Protein AF-A0A921E8T5-F1 (afdb_monomer_lite)

Sequence (332 aa):
MTLAEEKYEKFLHSSYGAVIFSLVAVAGMFLASDFVRPMPLFGDSGIIFPSINLWLPSELYSWTDYIAIAGQVALAGLLVAVNHFYKISRSSSITFAALFLWLQGMLPSLSTQIHSGLFVGVVVLAAMALMLGSYNIPRNVRSIYLAFFVMSTASLWLKALVPLAVAMLVLGLPAMKVFRLKALIAALLGIATPWWLLFCVGSPVKPEFSWHFSTAIFSTIPRWQLIHLLVAAAFSIAVGMSLTGINMLRIISANSRTRSTNGFLVLMAAVATLLLFVDSDNFPAYLTLINILAAFQIGHFLHIYKGTRLCYGVISALVVIELGLYVWELWI

Foldseek 3Di:
DDPVLVVVLCLLQDLNNLVVLLVVLLVLLVVCVVQFDAWDAFAAQAQADGAQLPPDDPVCPVVQQVVLSVLLLVLLVLQLVLCVVLVLDPGRSSSLSSQLSLLVSLDSSLSSHRANQSVLSVLQSQLLSLLSVCQPPLVVLVSLLQSLLSLLLSNNRHVLSVLLLVLCLPPVCVLSVNDDPSNNVSNVCSNCVNVVVCVVVVRPRPGPPDQDQDPCLVVRGDPLSSVLLVVSLVVLLCLLVVLLVVLLVVQVPPDPSSVSSSSNLVSSLVSLNVCCVRPVSRNSNSSSSSSSSSSVSLSSSSRVQRPHPVNVVVVVVSSVVSVVSSVSSSVD

Radius of gyration: 19.86 Å; chains: 1; bounding box: 69×34×53 Å

Organism: NCBI:txid2109911

Secondary structure (DSSP, 8-state):
--HHHHHHHHHHHSHHHHHHHHHHHHHHHHHHHHHSPPP---S---SSS--GGG-S-GGGGGGHHHHHHHHHHHHHHHHHHHHHHHT-SSS-HHHHHHHHHHHHHT-HHHHTS--HHHHHHHHHHHHHHHHHHTTT-TT-HHHHHHHHHHHHHHHTT-TTHHHHHHHIIIIIHHHTT--SHHHHHHHHHHHHHHHHHHHHHT-------------HHHHHS-HHHHHHHHHHHHHHHHHHHHHHHHHHHHHTTS-HHHHHHHHHHHHHHHHHHHHHHH-STTHHHHHHHHHHHHHHHHHHHHHHTTT-HHHHHHHHHHHHHHHHHHHHHHT-

pLDDT: mean 85.91, std 8.33, range [55.19, 96.06]

Structure (mmCIF, N/CA/C/O backbone):
data_AF-A0A921E8T5-F1
#
_entry.id   AF-A0A921E8T5-F1
#
loop_
_atom_site.group_PDB
_atom_site.id
_atom_site.type_symbol
_atom_site.label_atom_id
_atom_site.label_alt_id
_atom_site.label_comp_id
_atom_site.label_asym_id
_atom_site.label_entity_id
_atom_site.label_seq_id
_atom_site.pdbx_PDB_ins_code
_atom_site.Cartn_x
_atom_site.Cartn_y
_atom_site.Cartn_z
_atom_site.occupancy
_atom_site.B_iso_or_equiv
_atom_site.auth_seq_id
_atom_site.auth_comp_id
_atom_site.auth_asym_id
_atom_site.auth_atom_id
_atom_site.pdbx_PDB_model_num
ATOM 1 N N . MET A 1 1 ? -36.653 -0.788 2.304 1.00 59.75 1 MET A N 1
ATOM 2 C CA . MET A 1 1 ? -35.584 -1.552 1.636 1.00 59.75 1 MET A CA 1
ATOM 3 C C . MET A 1 1 ? -36.267 -2.603 0.781 1.00 59.75 1 MET A C 1
ATOM 5 O O . MET A 1 1 ? -37.236 -3.177 1.264 1.00 59.75 1 MET A O 1
ATOM 9 N N . THR A 1 2 ? -35.895 -2.771 -0.485 1.00 76.38 2 THR A N 1
ATOM 10 C CA . THR A 1 2 ? -36.498 -3.818 -1.334 1.00 76.38 2 THR A CA 1
ATOM 11 C C . THR A 1 2 ? -35.915 -5.194 -0.971 1.00 76.38 2 THR A C 1
ATOM 13 O O . THR A 1 2 ? -34.802 -5.277 -0.456 1.00 76.38 2 THR A O 1
ATOM 16 N N . LEU A 1 3 ? -36.633 -6.294 -1.233 1.00 75.12 3 LEU A N 1
ATOM 17 C CA . LEU A 1 3 ? -36.139 -7.658 -0.948 1.00 75.12 3 LEU A CA 1
ATOM 18 C C . LEU A 1 3 ? -34.813 -7.982 -1.668 1.00 75.12 3 LEU A C 1
ATOM 20 O O . LEU A 1 3 ? -34.024 -8.793 -1.185 1.00 75.12 3 LEU A O 1
ATOM 24 N N . ALA A 1 4 ? -34.563 -7.349 -2.817 1.00 72.25 4 ALA A N 1
ATOM 25 C CA . ALA A 1 4 ? -33.310 -7.472 -3.556 1.00 72.25 4 ALA A CA 1
ATOM 26 C C . ALA A 1 4 ? -32.141 -6.773 -2.835 1.00 72.25 4 ALA A C 1
ATOM 28 O O . ALA A 1 4 ? -31.070 -7.364 -2.706 1.00 72.25 4 ALA A O 1
ATOM 29 N N . GLU A 1 5 ? -32.365 -5.565 -2.300 1.00 72.44 5 GLU A N 1
ATOM 30 C CA . GLU A 1 5 ? -31.371 -4.817 -1.510 1.00 72.44 5 GLU A CA 1
ATOM 31 C C . GLU A 1 5 ? -30.922 -5.617 -0.276 1.00 72.44 5 GLU A C 1
ATOM 33 O O . GLU A 1 5 ? -29.730 -5.694 0.013 1.00 72.44 5 GLU A O 1
ATOM 38 N N . GLU A 1 6 ? -31.859 -6.270 0.418 1.00 74.56 6 GLU A N 1
ATOM 39 C CA . GLU A 1 6 ? -31.557 -7.053 1.623 1.00 74.56 6 GLU A CA 1
ATOM 40 C C . GLU A 1 6 ? -30.732 -8.318 1.315 1.00 74.56 6 GLU A C 1
ATOM 42 O O . GLU A 1 6 ? -29.810 -8.672 2.055 1.00 74.56 6 GLU A O 1
ATOM 47 N N . LYS A 1 7 ? -31.028 -9.008 0.204 1.00 77.56 7 LYS A N 1
ATOM 48 C CA . LYS A 1 7 ? -30.246 -10.176 -0.241 1.00 77.56 7 LYS A CA 1
ATOM 49 C C . LYS A 1 7 ? -28.829 -9.782 -0.657 1.00 77.56 7 LYS A C 1
ATOM 51 O O . LYS A 1 7 ? -27.878 -10.470 -0.289 1.00 77.56 7 LYS A O 1
ATOM 56 N N . TYR A 1 8 ? -28.687 -8.679 -1.388 1.00 72.94 8 TYR A N 1
ATOM 57 C CA . TYR A 1 8 ? -27.386 -8.173 -1.817 1.00 72.94 8 TYR A CA 1
ATOM 58 C C . TYR A 1 8 ? -26.531 -7.706 -0.634 1.00 72.94 8 TYR A C 1
ATOM 60 O O . TYR A 1 8 ? -25.343 -8.008 -0.562 1.00 72.94 8 TYR A O 1
ATOM 68 N N . GLU A 1 9 ? -27.132 -7.045 0.354 1.00 71.44 9 GLU A N 1
ATOM 69 C CA . GLU A 1 9 ? -26.432 -6.680 1.585 1.00 71.44 9 GLU A CA 1
ATOM 70 C C . GLU A 1 9 ? -25.937 -7.918 2.348 1.00 71.44 9 GLU A C 1
ATOM 72 O O . GLU A 1 9 ? -24.776 -7.974 2.768 1.00 71.44 9 GLU A O 1
ATOM 77 N N . LYS A 1 10 ? -26.794 -8.938 2.508 1.00 75.06 10 LYS A N 1
ATOM 78 C CA . LYS A 1 10 ? -26.391 -10.208 3.130 1.00 75.06 10 LYS A CA 1
ATOM 79 C C . LYS A 1 10 ? -25.209 -10.830 2.392 1.00 75.06 10 LYS A C 1
ATOM 81 O O . LYS A 1 10 ? -24.302 -11.336 3.045 1.00 75.06 10 LYS A O 1
ATOM 86 N N . PHE A 1 11 ? -25.189 -10.745 1.063 1.00 77.12 11 PHE A N 1
ATOM 87 C CA . PHE A 1 11 ? -24.077 -11.216 0.244 1.00 77.12 11 PHE A CA 1
ATOM 88 C C . PHE A 1 11 ? -22.785 -10.426 0.498 1.00 77.12 11 PHE A C 1
ATOM 90 O O . PHE A 1 11 ? -21.770 -11.039 0.826 1.00 77.12 11 PHE A O 1
ATOM 97 N N . LEU A 1 12 ? -22.821 -9.092 0.440 1.00 70.75 12 LEU A N 1
ATOM 98 C CA . LEU A 1 12 ? -21.652 -8.225 0.655 1.00 70.75 12 LEU A CA 1
ATOM 99 C C . LEU A 1 12 ? -20.990 -8.412 2.025 1.00 70.75 12 LEU A C 1
ATOM 101 O O . LEU A 1 12 ? -19.769 -8.342 2.153 1.00 70.75 12 LEU A O 1
ATOM 105 N N . HIS A 1 13 ? -21.796 -8.645 3.059 1.00 71.81 13 HIS A N 1
ATOM 106 C CA . HIS A 1 13 ? -21.292 -8.888 4.409 1.00 71.81 13 HIS A CA 1
ATOM 107 C C . HIS A 1 13 ? -20.936 -10.352 4.677 1.00 71.81 13 HIS A C 1
ATOM 109 O O . HIS A 1 13 ? -20.322 -10.648 5.705 1.00 71.81 13 HIS A O 1
ATOM 115 N N . SER A 1 14 ? -21.321 -11.270 3.791 1.00 79.06 14 SER A N 1
ATOM 116 C CA . SER A 1 14 ? -20.970 -12.678 3.923 1.00 79.06 14 SER A CA 1
ATOM 117 C C . SER A 1 14 ? -19.519 -12.920 3.515 1.00 79.06 14 SER A C 1
ATOM 119 O O . SER A 1 14 ? -19.014 -12.344 2.550 1.00 79.06 14 SER A O 1
ATOM 121 N N . SER A 1 15 ? -18.854 -13.844 4.211 1.00 75.69 15 SER A N 1
ATOM 122 C CA . SER A 1 15 ? -17.526 -14.313 3.805 1.00 75.69 15 SER A CA 1
ATOM 123 C C . SER A 1 15 ? -17.547 -14.934 2.404 1.00 75.69 15 SER A C 1
ATOM 125 O O . SER A 1 15 ? -16.582 -14.785 1.666 1.00 75.69 15 SER A O 1
ATOM 127 N N . TYR A 1 16 ? -18.661 -15.561 2.008 1.00 80.12 16 TYR A N 1
ATOM 128 C CA . TYR A 1 16 ? -18.842 -16.137 0.673 1.00 80.12 16 TYR A CA 1
ATOM 129 C C . TYR A 1 16 ? -18.810 -15.077 -0.430 1.00 80.12 16 TYR A C 1
ATOM 131 O O . TYR A 1 16 ? -18.125 -15.264 -1.431 1.00 80.12 16 TYR A O 1
ATOM 139 N N . GLY A 1 17 ? -19.494 -13.948 -0.232 1.00 80.44 17 GLY A N 1
ATOM 140 C CA . GLY A 1 17 ? -19.479 -12.851 -1.195 1.00 80.44 17 GLY A CA 1
ATOM 141 C C . GLY A 1 17 ? -18.088 -12.252 -1.360 1.00 80.44 17 GLY A C 1
ATOM 142 O O . GLY A 1 17 ? -17.639 -12.064 -2.485 1.00 80.44 17 GLY A O 1
ATOM 143 N N . ALA A 1 18 ? -17.359 -12.052 -0.259 1.00 83.00 18 ALA A N 1
ATOM 144 C CA . ALA A 1 18 ? -15.978 -11.575 -0.315 1.00 83.00 18 ALA A CA 1
ATOM 145 C C . ALA A 1 18 ? -15.049 -12.546 -1.072 1.00 83.00 18 ALA A C 1
ATOM 147 O O . ALA A 1 18 ? -14.241 -12.106 -1.887 1.00 83.00 18 ALA A O 1
ATOM 148 N N . VAL A 1 19 ? -15.199 -13.860 -0.864 1.00 86.94 19 VAL A N 1
ATOM 149 C CA . VAL A 1 19 ? -14.442 -14.874 -1.618 1.00 86.94 19 VAL A CA 1
ATOM 150 C C . VAL A 1 19 ? -14.772 -14.802 -3.108 1.00 86.94 19 VAL A C 1
ATOM 152 O O . VAL A 1 19 ? -13.857 -14.756 -3.924 1.00 86.94 19 VAL A O 1
ATOM 155 N N . ILE A 1 20 ? -16.051 -14.713 -3.479 1.00 87.56 20 ILE A N 1
ATOM 156 C CA . ILE A 1 20 ? -16.455 -14.594 -4.887 1.00 87.56 20 ILE A CA 1
ATOM 157 C C . ILE A 1 20 ? -15.875 -13.323 -5.516 1.00 87.56 20 ILE A C 1
ATOM 159 O O . ILE A 1 20 ? -15.283 -13.407 -6.585 1.00 87.56 20 ILE A O 1
ATOM 163 N N . PHE A 1 21 ? -15.958 -12.172 -4.842 1.00 87.12 21 PHE A N 1
ATOM 164 C CA . PHE A 1 21 ? -15.344 -10.928 -5.324 1.00 87.12 21 PHE A CA 1
ATOM 165 C C . PHE A 1 21 ? -13.834 -11.074 -5.536 1.00 87.12 21 PHE A C 1
ATOM 167 O O . PHE A 1 21 ? -13.320 -10.657 -6.570 1.00 87.12 21 PHE A O 1
ATOM 174 N N . SER A 1 22 ? -13.129 -11.712 -4.596 1.00 88.56 22 SER A N 1
ATOM 175 C CA . SER A 1 22 ? -11.691 -11.956 -4.741 1.00 88.56 22 SER A CA 1
ATOM 176 C C . SER A 1 22 ? -11.368 -12.897 -5.904 1.00 88.56 22 SER A C 1
ATOM 178 O O . SER A 1 22 ? -10.433 -12.631 -6.650 1.00 88.56 22 SER A O 1
ATOM 180 N N . LEU A 1 23 ? -12.167 -13.950 -6.110 1.00 91.06 23 LEU A N 1
ATOM 181 C CA . LEU A 1 23 ? -11.992 -14.884 -7.222 1.00 91.06 23 LEU A CA 1
ATOM 182 C C . LEU A 1 23 ? -12.242 -14.204 -8.565 1.00 91.06 23 LEU A C 1
ATOM 184 O O . LEU A 1 23 ? -11.492 -14.443 -9.502 1.00 91.06 23 LEU A O 1
ATOM 188 N N . VAL A 1 24 ? -13.255 -13.338 -8.653 1.00 91.75 24 VAL A N 1
ATOM 189 C CA . VAL A 1 24 ? -13.541 -12.565 -9.868 1.00 91.75 24 VAL A CA 1
ATOM 190 C C . VAL A 1 24 ? -12.412 -11.576 -10.162 1.00 91.75 24 VAL A C 1
ATOM 192 O O . VAL A 1 24 ? -11.971 -11.514 -11.304 1.00 91.75 24 VAL A O 1
ATOM 195 N N . ALA A 1 25 ? -11.899 -10.857 -9.158 1.00 90.25 25 ALA A N 1
ATOM 196 C CA . ALA A 1 25 ? -10.759 -9.953 -9.344 1.00 90.25 25 ALA A CA 1
ATOM 197 C C . ALA A 1 25 ? -9.513 -10.704 -9.834 1.00 90.25 25 ALA A C 1
ATOM 199 O O . ALA A 1 25 ? -8.887 -10.300 -10.809 1.00 90.25 25 ALA A O 1
ATOM 200 N N . VAL A 1 26 ? -9.187 -11.831 -9.195 1.00 92.38 26 VAL A N 1
ATOM 201 C CA . VAL A 1 26 ? -8.039 -12.664 -9.571 1.00 92.38 26 VAL A CA 1
ATOM 202 C C . VAL A 1 26 ? -8.227 -13.249 -10.970 1.00 92.38 26 VAL A C 1
ATOM 204 O O . VAL A 1 26 ? -7.321 -13.146 -11.789 1.00 92.38 26 VAL A O 1
ATOM 207 N N . ALA A 1 27 ? -9.404 -13.794 -11.288 1.00 91.56 27 ALA A N 1
ATOM 208 C CA . ALA A 1 27 ? -9.717 -14.277 -12.632 1.00 91.56 27 ALA A CA 1
ATOM 209 C C . ALA A 1 27 ? -9.606 -13.159 -13.680 1.00 91.56 27 ALA A C 1
ATOM 211 O O . ALA A 1 27 ? -9.073 -13.394 -14.757 1.00 91.56 27 ALA A O 1
ATOM 212 N N . GLY A 1 28 ? -10.035 -11.937 -13.356 1.00 89.19 28 GLY A N 1
ATOM 213 C CA . GLY A 1 28 ? -9.849 -10.763 -14.210 1.00 89.19 28 GLY A CA 1
ATOM 214 C C . GLY A 1 28 ? -8.374 -10.433 -14.456 1.00 89.19 28 GLY A C 1
ATOM 215 O O . GLY A 1 28 ? -7.998 -10.144 -15.590 1.00 89.19 28 GLY A O 1
ATOM 216 N N . MET A 1 29 ? -7.518 -10.534 -13.434 1.00 90.88 29 MET A N 1
ATOM 217 C CA . MET A 1 29 ? -6.067 -10.357 -13.592 1.00 90.88 29 MET A CA 1
ATOM 218 C C . MET A 1 29 ? -5.450 -11.447 -14.479 1.00 90.88 29 MET A C 1
ATOM 220 O O . MET A 1 29 ? -4.641 -11.129 -15.343 1.00 90.88 29 MET A O 1
ATOM 224 N N . PHE A 1 30 ? -5.865 -12.707 -14.310 1.00 90.44 30 PHE A N 1
ATOM 225 C CA . PHE A 1 30 ? -5.434 -13.820 -15.165 1.00 90.44 30 PHE A CA 1
ATOM 226 C C . PHE A 1 30 ? -5.888 -13.660 -16.615 1.00 90.44 30 PHE A C 1
ATOM 228 O O . PHE A 1 30 ? -5.129 -13.939 -17.527 1.00 90.44 30 PHE A O 1
ATOM 235 N N . LEU A 1 31 ? -7.119 -13.208 -16.852 1.00 90.00 31 LEU A N 1
ATOM 236 C CA . LEU A 1 31 ? -7.567 -12.935 -18.216 1.00 90.00 31 LEU A CA 1
ATOM 237 C C . LEU A 1 31 ? -6.744 -11.802 -18.824 1.00 90.00 31 LEU A C 1
ATOM 239 O O . LEU A 1 31 ? -6.334 -11.880 -19.973 1.00 90.00 31 LEU A O 1
ATOM 243 N N . ALA A 1 32 ? -6.469 -10.761 -18.044 1.00 87.88 32 ALA A N 1
ATOM 244 C CA . ALA A 1 32 ? -5.744 -9.605 -18.532 1.00 87.88 32 ALA A CA 1
ATOM 245 C C . ALA A 1 32 ? -4.255 -9.869 -18.803 1.00 87.88 32 ALA A C 1
ATOM 247 O O . ALA A 1 32 ? -3.691 -9.139 -19.612 1.00 87.88 32 ALA A O 1
ATOM 248 N N . SER A 1 33 ? -3.622 -10.889 -18.206 1.00 85.81 33 SER A N 1
ATOM 249 C CA . SER A 1 33 ? -2.209 -11.198 -18.488 1.00 85.81 33 SER A CA 1
ATOM 250 C C . SER A 1 33 ? -1.961 -11.542 -19.956 1.00 85.81 33 SER A C 1
ATOM 252 O O . SER A 1 33 ? -0.910 -11.211 -20.490 1.00 85.81 33 SER A O 1
ATOM 254 N N . ASP A 1 34 ? -2.947 -12.137 -20.632 1.00 83.81 34 ASP A N 1
ATOM 255 C CA . ASP A 1 34 ? -2.812 -12.523 -22.040 1.00 83.81 34 ASP A CA 1
ATOM 256 C C . ASP A 1 34 ? -3.089 -11.360 -23.012 1.00 83.81 34 ASP A C 1
ATOM 258 O O . ASP A 1 34 ? -2.616 -11.370 -24.150 1.00 83.81 34 ASP A O 1
ATOM 262 N N . PHE A 1 35 ? -3.867 -10.359 -22.584 1.00 82.12 35 PHE A N 1
ATOM 263 C CA . PHE A 1 35 ? -4.344 -9.275 -23.454 1.00 82.12 35 PHE A CA 1
ATOM 264 C C . PHE A 1 35 ? -3.635 -7.938 -23.224 1.00 82.12 35 PHE A C 1
ATOM 266 O O . PHE A 1 35 ? -3.476 -7.161 -24.167 1.00 82.12 35 PHE A O 1
ATOM 273 N N . VAL A 1 36 ? -3.224 -7.644 -21.990 1.00 83.75 36 VAL A N 1
ATOM 274 C CA . VAL A 1 36 ? -2.706 -6.329 -21.600 1.00 83.75 36 VAL A CA 1
ATOM 275 C C . VAL A 1 36 ? -1.198 -6.283 -21.767 1.00 83.75 36 VAL A C 1
ATOM 277 O O . VAL A 1 36 ? -0.465 -7.158 -21.315 1.00 83.75 36 VAL A O 1
ATOM 280 N N . ARG A 1 37 ? -0.708 -5.208 -22.387 1.00 79.06 37 ARG A N 1
ATOM 281 C CA . ARG A 1 37 ? 0.733 -4.980 -22.495 1.00 79.06 37 ARG A CA 1
ATOM 282 C C . ARG A 1 37 ? 1.294 -4.548 -21.141 1.00 79.06 37 ARG A C 1
ATOM 284 O O . ARG A 1 37 ? 0.756 -3.604 -20.555 1.00 79.06 37 ARG A O 1
ATOM 291 N N . PRO A 1 38 ? 2.400 -5.152 -20.676 1.00 79.25 38 PRO A N 1
ATOM 292 C CA . PRO A 1 38 ? 3.036 -4.721 -19.444 1.00 79.25 38 PRO A CA 1
ATOM 293 C C . PRO A 1 38 ? 3.460 -3.254 -19.563 1.00 79.25 38 PRO A C 1
ATOM 295 O O . PRO A 1 38 ? 4.100 -2.841 -20.534 1.00 79.25 38 PRO A O 1
ATOM 298 N N . MET A 1 39 ? 3.083 -2.455 -18.568 1.00 79.81 39 MET A N 1
ATOM 299 C CA . MET A 1 39 ? 3.557 -1.086 -18.415 1.00 79.81 39 MET A CA 1
ATOM 300 C C . MET A 1 39 ? 5.080 -1.086 -18.203 1.00 79.81 39 MET A C 1
ATOM 302 O O . MET A 1 39 ? 5.558 -1.865 -17.375 1.00 79.81 39 MET A O 1
ATOM 306 N N . PRO A 1 40 ? 5.849 -0.227 -18.900 1.00 74.88 40 PRO A N 1
ATOM 307 C CA . PRO A 1 40 ? 7.292 -0.160 -18.712 1.00 74.88 40 PRO A CA 1
ATOM 308 C C . PRO A 1 40 ? 7.614 0.286 -17.283 1.00 74.88 40 PRO A C 1
ATOM 310 O O . PRO A 1 40 ? 7.311 1.412 -16.887 1.00 74.88 40 PRO A O 1
ATOM 313 N N . LEU A 1 41 ? 8.214 -0.616 -16.504 1.00 71.19 41 LEU A N 1
ATOM 314 C CA . LEU A 1 41 ? 8.661 -0.328 -15.146 1.00 71.19 41 LEU A CA 1
ATOM 315 C C . LEU A 1 41 ? 9.906 0.564 -15.183 1.00 71.19 41 LEU A C 1
ATOM 317 O O . LEU A 1 41 ? 10.810 0.372 -15.999 1.00 71.19 41 LEU A O 1
ATOM 321 N N . PHE A 1 42 ? 9.946 1.541 -14.280 1.00 66.62 42 PHE A N 1
ATOM 322 C CA . PHE A 1 42 ? 11.104 2.412 -14.099 1.00 66.62 42 PHE A CA 1
ATOM 323 C C . PHE A 1 42 ? 12.294 1.589 -13.594 1.00 66.62 42 PHE A C 1
ATOM 325 O O . PHE A 1 42 ? 12.095 0.562 -12.945 1.00 66.62 42 PHE A O 1
ATOM 332 N N . GLY A 1 43 ? 13.509 2.008 -13.962 1.00 67.50 43 GLY A N 1
ATOM 333 C CA . GLY A 1 43 ? 14.759 1.284 -13.704 1.00 67.50 43 GLY A CA 1
ATOM 334 C C . GLY A 1 43 ? 15.058 1.028 -12.222 1.00 67.50 43 GLY A C 1
ATOM 335 O O . GLY A 1 43 ? 14.182 1.073 -11.365 1.00 67.50 43 GLY A O 1
ATOM 336 N N . ASP A 1 44 ? 16.315 0.736 -11.892 1.00 78.75 44 ASP A N 1
ATOM 337 C CA . ASP A 1 44 ? 16.636 0.320 -10.529 1.00 78.75 44 ASP A CA 1
ATOM 338 C C . ASP A 1 44 ? 16.385 1.429 -9.487 1.00 78.75 44 ASP A C 1
ATOM 340 O O . ASP A 1 44 ? 17.102 2.428 -9.412 1.00 78.75 44 ASP A O 1
ATOM 344 N N . SER A 1 45 ? 15.353 1.238 -8.663 1.00 78.44 45 SER A N 1
ATOM 345 C CA . SER A 1 45 ? 14.969 2.146 -7.577 1.00 78.44 45 SER A CA 1
ATOM 346 C C . SER A 1 45 ? 15.623 1.796 -6.229 1.00 78.44 45 SER A C 1
ATOM 348 O O . SER A 1 45 ? 15.228 2.332 -5.186 1.00 78.44 45 SER A O 1
ATOM 350 N N . GLY A 1 46 ? 16.586 0.872 -6.223 1.00 82.88 46 GLY A N 1
ATOM 351 C CA . GLY A 1 46 ? 17.346 0.454 -5.048 1.00 82.88 46 GLY A CA 1
ATOM 352 C C . GLY A 1 46 ? 18.374 1.478 -4.566 1.00 82.88 46 GLY A C 1
ATOM 353 O O . GLY A 1 46 ? 18.869 2.291 -5.343 1.00 82.88 46 GLY A O 1
ATOM 354 N N . ILE A 1 47 ? 18.694 1.477 -3.263 1.00 84.00 47 ILE A N 1
ATOM 355 C CA . ILE A 1 47 ? 19.779 2.329 -2.729 1.00 84.00 47 ILE A CA 1
ATOM 356 C C . ILE A 1 47 ? 21.126 1.612 -2.815 1.00 84.00 47 ILE A C 1
ATOM 358 O O . ILE A 1 47 ? 22.134 2.231 -3.147 1.00 84.00 47 ILE A O 1
ATOM 362 N N . ILE A 1 48 ? 21.142 0.327 -2.459 1.00 84.88 48 ILE A N 1
ATOM 363 C CA . ILE A 1 48 ? 22.350 -0.509 -2.431 1.00 84.88 48 ILE A CA 1
ATOM 364 C C . ILE A 1 48 ? 22.129 -1.792 -3.225 1.00 84.88 48 ILE A C 1
ATOM 366 O O . ILE A 1 48 ? 23.013 -2.227 -3.956 1.00 84.88 48 ILE A O 1
ATOM 370 N N . PHE A 1 49 ? 20.958 -2.404 -3.057 1.00 86.56 49 PHE A N 1
ATOM 371 C CA . PHE A 1 49 ? 20.595 -3.654 -3.712 1.00 86.56 49 PHE A CA 1
ATOM 372 C C . PHE A 1 49 ? 19.566 -3.408 -4.809 1.00 86.56 49 PHE A C 1
ATOM 374 O O . PHE A 1 49 ? 18.770 -2.479 -4.664 1.00 86.56 49 PHE A O 1
ATOM 381 N N . PRO A 1 50 ? 19.527 -4.265 -5.844 1.00 86.56 50 PRO A N 1
ATOM 382 C CA . PRO A 1 50 ? 18.576 -4.117 -6.930 1.00 86.56 50 PRO A CA 1
ATOM 383 C C . PRO A 1 50 ? 17.138 -4.209 -6.425 1.00 86.56 50 PRO A C 1
ATOM 385 O O . PRO A 1 50 ? 16.813 -4.994 -5.532 1.00 86.56 50 PRO A O 1
ATOM 388 N N . SER A 1 51 ? 16.270 -3.411 -7.020 1.00 84.75 51 SER A N 1
ATOM 389 C CA . SER A 1 51 ? 14.830 -3.381 -6.767 1.00 84.75 51 SER A CA 1
ATOM 390 C C . SER A 1 51 ? 14.115 -4.682 -7.170 1.00 84.75 51 SER A C 1
ATOM 392 O O . SER A 1 51 ? 14.627 -5.498 -7.937 1.00 84.75 51 SER A O 1
ATOM 394 N N . ILE A 1 52 ? 12.922 -4.909 -6.603 1.00 84.62 52 ILE A N 1
ATOM 395 C CA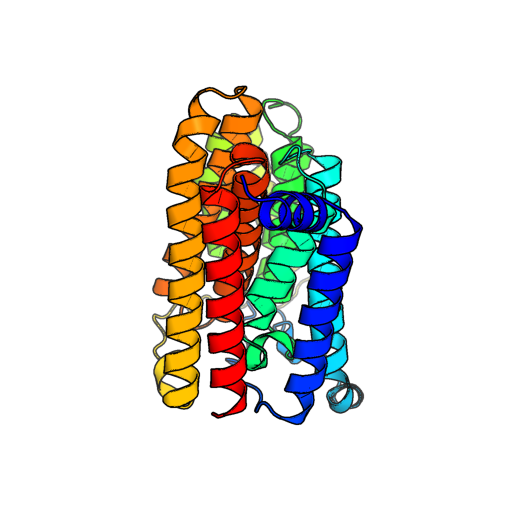 . ILE A 1 52 ? 12.207 -6.201 -6.671 1.00 84.62 52 ILE A CA 1
ATOM 396 C C . ILE A 1 52 ? 11.845 -6.653 -8.092 1.00 84.62 52 ILE A C 1
ATOM 398 O O . ILE A 1 52 ? 11.792 -7.849 -8.366 1.00 84.62 52 ILE A O 1
ATOM 402 N N . ASN A 1 53 ? 11.651 -5.709 -9.010 1.00 81.31 53 ASN A N 1
ATOM 403 C CA . ASN A 1 53 ? 11.424 -5.966 -10.433 1.00 81.31 53 ASN A CA 1
ATOM 404 C C . ASN A 1 53 ? 12.609 -6.673 -11.110 1.00 81.31 53 ASN A C 1
ATOM 406 O O . ASN A 1 53 ? 12.427 -7.287 -12.154 1.00 81.31 53 ASN A O 1
ATOM 410 N N . LEU A 1 54 ? 13.803 -6.622 -10.514 1.00 84.56 54 LEU A N 1
ATOM 411 C CA . LEU A 1 54 ? 15.027 -7.234 -11.035 1.00 84.56 54 LEU A CA 1
ATOM 412 C C . LEU A 1 54 ? 15.426 -8.517 -10.287 1.00 84.56 54 LEU A C 1
ATOM 414 O O . LEU A 1 54 ? 16.494 -9.068 -10.541 1.00 84.56 54 LEU A O 1
ATOM 418 N N . TRP A 1 55 ? 14.613 -8.989 -9.336 1.00 84.19 55 TRP A N 1
ATOM 419 C CA . TRP A 1 55 ? 14.965 -10.160 -8.521 1.00 84.19 55 TRP A CA 1
ATOM 420 C C . TRP A 1 55 ? 14.772 -11.485 -9.249 1.00 84.19 55 TRP A C 1
ATOM 422 O O . TRP A 1 55 ? 15.375 -12.484 -8.855 1.00 84.19 55 TRP A O 1
ATOM 432 N N . LEU A 1 56 ? 13.907 -11.521 -10.264 1.00 83.38 56 LEU A N 1
ATOM 433 C CA . LEU A 1 56 ? 13.592 -12.769 -10.940 1.00 83.38 56 LEU A CA 1
ATOM 434 C C . LEU A 1 56 ? 14.722 -13.178 -11.902 1.00 83.38 56 LEU A C 1
ATOM 436 O O . LEU A 1 56 ? 15.112 -12.381 -12.757 1.00 83.38 56 LEU A O 1
ATOM 440 N N . PRO A 1 57 ? 15.226 -14.424 -11.813 1.00 81.81 57 PRO A N 1
ATOM 441 C CA . PRO A 1 57 ? 16.117 -14.992 -12.817 1.00 81.81 57 PRO A CA 1
ATOM 442 C C . PRO A 1 57 ? 15.451 -15.055 -14.192 1.00 81.81 57 PRO A C 1
ATOM 444 O O . PRO A 1 57 ? 14.232 -15.207 -14.298 1.00 81.81 57 PRO A O 1
ATOM 447 N N . SER A 1 58 ? 16.266 -15.050 -15.248 1.00 77.50 58 SER A N 1
ATOM 448 C CA . SER A 1 58 ? 15.768 -15.031 -16.626 1.00 77.50 58 SER A CA 1
ATOM 449 C C . SER A 1 58 ? 14.910 -16.230 -17.018 1.00 77.50 58 SER A C 1
ATOM 451 O O . SER A 1 58 ? 14.030 -16.119 -17.867 1.00 77.50 58 SER A O 1
ATOM 453 N N . GLU A 1 59 ? 15.130 -17.364 -16.363 1.00 77.62 59 GLU A N 1
ATOM 454 C CA . GLU A 1 59 ? 14.394 -18.612 -16.571 1.00 77.62 59 GLU A CA 1
ATOM 455 C C . GLU A 1 59 ? 12.940 -18.540 -16.082 1.00 77.62 59 GLU A C 1
ATOM 457 O O . GLU A 1 59 ? 12.088 -19.284 -16.561 1.00 77.62 59 GLU A O 1
ATOM 462 N N . LEU A 1 60 ? 12.643 -17.630 -15.148 1.00 80.44 60 LEU A N 1
ATOM 463 C CA . LEU A 1 60 ? 11.314 -17.460 -14.561 1.00 80.44 60 LEU A CA 1
ATOM 464 C C . LEU A 1 60 ? 10.523 -16.309 -15.196 1.00 80.44 60 LEU A C 1
ATOM 466 O O . LEU A 1 60 ? 9.398 -16.055 -14.770 1.00 80.44 60 LEU A O 1
ATOM 470 N N . TYR A 1 61 ? 11.056 -15.641 -16.229 1.00 79.50 61 TYR A N 1
ATOM 471 C CA . TYR A 1 61 ? 10.353 -14.534 -16.887 1.00 79.50 61 TYR A CA 1
ATOM 472 C C . TYR A 1 61 ? 9.032 -14.947 -17.542 1.00 79.50 61 TYR A C 1
ATOM 474 O O . TYR A 1 61 ? 8.114 -14.145 -17.595 1.00 79.50 61 TYR A O 1
ATOM 482 N N . SER A 1 62 ? 8.887 -16.197 -17.984 1.00 81.06 62 SER A N 1
ATOM 483 C CA . SER A 1 62 ? 7.606 -16.700 -18.502 1.00 81.06 62 SER A CA 1
ATOM 484 C C . SER A 1 62 ? 6.536 -16.887 -17.419 1.00 81.06 62 SER A C 1
ATOM 486 O O . SER A 1 62 ? 5.362 -17.042 -17.740 1.00 81.06 62 SER A O 1
ATOM 488 N N . TRP A 1 63 ? 6.931 -16.879 -16.142 1.00 84.50 63 TRP A N 1
ATOM 489 C CA . TRP A 1 63 ? 6.050 -17.063 -14.988 1.00 84.50 63 TRP A CA 1
ATOM 490 C C . TRP A 1 63 ? 5.869 -15.784 -14.161 1.00 84.50 63 TRP A C 1
ATOM 492 O O . TRP A 1 63 ? 5.221 -15.836 -13.113 1.00 84.50 63 TRP A O 1
ATOM 502 N N . THR A 1 64 ? 6.421 -14.645 -14.597 1.00 84.94 64 THR A N 1
ATOM 503 C CA . THR A 1 64 ? 6.365 -13.374 -13.851 1.00 84.94 64 THR A CA 1
ATOM 504 C C . THR A 1 64 ? 4.952 -12.986 -13.483 1.00 84.94 64 THR A C 1
ATOM 506 O O . THR A 1 64 ? 4.715 -12.572 -12.350 1.00 84.94 64 THR A O 1
ATOM 509 N N . ASP A 1 65 ? 4.020 -13.180 -14.408 1.00 87.62 65 ASP A N 1
ATOM 510 C CA . ASP A 1 65 ? 2.671 -12.655 -14.267 1.00 87.62 65 ASP A CA 1
ATOM 511 C C . ASP A 1 65 ? 1.894 -13.433 -13.212 1.00 87.62 65 ASP A C 1
ATOM 513 O O . ASP A 1 65 ? 1.265 -12.871 -12.315 1.00 87.62 65 ASP A O 1
ATOM 517 N N . TYR A 1 66 ? 2.060 -14.753 -13.229 1.00 89.56 66 TYR A N 1
ATOM 518 C CA . TYR A 1 66 ? 1.511 -15.645 -12.219 1.00 89.56 66 TYR A CA 1
ATOM 519 C C . TYR A 1 66 ? 2.115 -15.395 -10.836 1.00 89.56 66 TYR A C 1
ATOM 521 O O . TYR A 1 66 ? 1.397 -15.414 -9.834 1.00 89.56 66 TYR A O 1
ATOM 529 N N . ILE A 1 67 ? 3.422 -15.124 -10.769 1.00 90.06 67 ILE A N 1
ATOM 530 C CA . ILE A 1 67 ? 4.111 -14.796 -9.516 1.00 90.06 67 ILE A CA 1
ATOM 531 C C . ILE A 1 67 ? 3.633 -13.440 -8.979 1.00 90.06 67 ILE A C 1
ATOM 533 O O . ILE A 1 67 ? 3.415 -13.307 -7.773 1.00 90.06 67 ILE A O 1
ATOM 537 N N . ALA A 1 68 ? 3.412 -12.452 -9.848 1.00 90.56 68 ALA A N 1
ATOM 538 C CA . ALA A 1 68 ? 2.882 -11.145 -9.475 1.00 90.56 68 ALA A CA 1
ATOM 539 C C . ALA A 1 68 ? 1.459 -11.248 -8.913 1.00 90.56 68 ALA A C 1
ATOM 541 O O . ALA A 1 68 ? 1.199 -10.757 -7.812 1.00 90.56 68 ALA A O 1
ATOM 542 N N . ILE A 1 69 ? 0.565 -11.966 -9.604 1.00 92.06 69 ILE A N 1
ATOM 543 C CA . ILE A 1 69 ? -0.813 -12.210 -9.147 1.00 92.06 69 ILE A CA 1
ATOM 544 C C . ILE A 1 69 ? -0.804 -12.954 -7.805 1.00 92.06 69 ILE A C 1
ATOM 546 O O . ILE A 1 69 ? -1.502 -12.559 -6.866 1.00 92.06 69 ILE A O 1
ATOM 550 N N . ALA A 1 70 ? 0.031 -13.988 -7.663 1.00 92.38 70 ALA A N 1
ATOM 551 C CA . ALA A 1 70 ? 0.213 -14.683 -6.390 1.00 92.38 70 ALA A CA 1
ATOM 552 C C . ALA A 1 70 ? 0.719 -13.736 -5.286 1.00 92.38 70 ALA A C 1
ATOM 554 O O . ALA A 1 70 ? 0.253 -13.815 -4.147 1.00 92.38 70 ALA A O 1
ATOM 555 N N . GLY A 1 71 ? 1.608 -12.799 -5.622 1.00 91.94 71 GLY A N 1
ATOM 556 C CA . GLY A 1 71 ? 2.068 -11.733 -4.734 1.00 91.94 71 GLY A CA 1
ATOM 557 C C . GLY A 1 71 ? 0.938 -10.814 -4.264 1.00 91.94 71 GLY A C 1
ATOM 558 O O . GLY A 1 71 ? 0.849 -10.528 -3.068 1.00 91.94 71 GLY A O 1
ATOM 559 N N . GLN A 1 72 ? 0.028 -10.410 -5.157 1.00 93.38 72 GLN A N 1
ATOM 560 C CA . GLN A 1 72 ? -1.151 -9.608 -4.796 1.00 93.38 72 GLN A CA 1
ATOM 561 C C . GLN A 1 72 ? -2.079 -10.371 -3.844 1.00 93.38 72 GLN A C 1
ATOM 563 O O . GLN A 1 72 ? -2.542 -9.823 -2.842 1.00 93.38 72 GLN A O 1
ATOM 568 N N . VAL A 1 73 ? -2.316 -11.660 -4.106 1.00 93.19 73 VAL A N 1
ATOM 569 C CA . VAL A 1 73 ? -3.126 -12.524 -3.233 1.00 93.19 73 VAL A CA 1
ATOM 570 C C . VAL A 1 73 ? -2.458 -12.715 -1.869 1.00 93.19 73 VAL A C 1
ATOM 572 O O . VAL A 1 73 ? -3.131 -12.641 -0.839 1.00 93.19 73 VAL A O 1
ATOM 575 N N . ALA A 1 74 ? -1.137 -12.900 -1.827 1.00 93.19 74 ALA A N 1
ATOM 576 C CA . ALA A 1 74 ? -0.384 -12.998 -0.579 1.00 93.19 74 ALA A CA 1
ATOM 577 C C . ALA A 1 74 ? -0.465 -11.696 0.236 1.00 93.19 74 ALA A C 1
ATOM 579 O O . ALA A 1 74 ? -0.690 -11.733 1.449 1.00 93.19 74 ALA A O 1
ATOM 580 N N . LEU A 1 75 ? -0.359 -10.543 -0.428 1.00 92.75 75 LEU A N 1
ATOM 581 C CA . LEU A 1 75 ? -0.529 -9.228 0.185 1.00 92.75 75 LEU A CA 1
ATOM 582 C C . LEU A 1 75 ? -1.956 -9.032 0.723 1.00 92.75 75 LEU A C 1
ATOM 584 O O . LEU A 1 75 ? -2.140 -8.557 1.846 1.00 92.75 75 LEU A O 1
ATOM 588 N N . ALA A 1 76 ? -2.968 -9.484 -0.019 1.00 92.06 76 ALA A N 1
ATOM 589 C CA . ALA A 1 76 ? -4.349 -9.517 0.445 1.00 92.06 76 ALA A CA 1
ATOM 590 C C . ALA A 1 76 ? -4.507 -10.412 1.690 1.00 92.06 76 ALA A C 1
ATOM 592 O O . ALA A 1 76 ? -5.147 -10.018 2.664 1.00 92.06 76 ALA A O 1
ATOM 593 N N . GLY A 1 77 ? -3.860 -11.581 1.719 1.00 89.75 77 GLY A N 1
ATOM 594 C CA . GLY A 1 77 ? -3.803 -12.456 2.893 1.00 89.75 77 GLY A CA 1
ATOM 595 C C . GLY A 1 77 ? -3.150 -11.788 4.109 1.00 89.75 77 GLY A C 1
ATOM 596 O O . GLY A 1 77 ? -3.661 -11.895 5.228 1.00 89.75 77 GLY A O 1
ATOM 597 N N . LEU A 1 78 ? -2.075 -11.022 3.897 1.00 89.62 78 LEU A N 1
ATOM 598 C CA . LEU A 1 78 ? -1.438 -10.228 4.948 1.00 89.62 78 LEU A CA 1
ATOM 599 C C . LEU A 1 78 ? -2.398 -9.168 5.509 1.00 89.62 78 LEU A C 1
ATOM 601 O O . LEU A 1 78 ? -2.470 -9.004 6.726 1.00 89.62 78 LEU A O 1
ATOM 605 N N . LEU A 1 79 ? -3.193 -8.503 4.662 1.00 89.38 79 LEU A N 1
ATOM 606 C CA . LEU A 1 79 ? -4.240 -7.576 5.114 1.00 89.38 79 LEU A CA 1
ATOM 607 C C . LEU A 1 79 ? -5.269 -8.262 6.019 1.00 89.38 79 LEU A C 1
ATOM 609 O O . LEU A 1 79 ? -5.622 -7.714 7.069 1.00 89.38 79 LEU A O 1
ATOM 613 N N . VAL A 1 80 ? -5.719 -9.470 5.653 1.00 88.19 80 VAL A N 1
ATOM 614 C CA . VAL A 1 80 ? -6.627 -10.275 6.491 1.00 88.19 80 VAL A CA 1
ATOM 615 C C . VAL A 1 80 ? -5.987 -10.546 7.849 1.00 88.19 80 VAL A C 1
ATOM 617 O O . VAL A 1 80 ? -6.632 -10.332 8.879 1.00 88.19 80 VAL A O 1
ATOM 620 N N . ALA A 1 81 ? -4.725 -10.984 7.863 1.00 85.75 81 ALA A N 1
ATOM 621 C CA . ALA A 1 81 ? -3.994 -11.295 9.085 1.00 85.75 81 ALA A CA 1
ATOM 622 C C . ALA A 1 81 ? -3.850 -10.059 9.986 1.00 85.75 81 ALA A C 1
ATOM 624 O O . ALA A 1 81 ? -4.202 -10.107 11.165 1.00 85.75 81 ALA A O 1
ATOM 625 N N . VAL A 1 82 ? -3.416 -8.923 9.432 1.00 84.62 82 VAL A N 1
ATOM 626 C CA . VAL A 1 82 ? -3.264 -7.663 10.175 1.00 84.62 82 VAL A CA 1
ATOM 627 C C . VAL A 1 82 ? -4.604 -7.202 10.753 1.00 84.62 82 VAL A C 1
ATOM 629 O O . VAL A 1 82 ? -4.682 -6.867 11.939 1.00 84.62 82 VAL A O 1
ATOM 632 N N . ASN A 1 83 ? -5.684 -7.240 9.968 1.00 84.06 83 ASN A N 1
ATOM 633 C CA . ASN A 1 83 ? -7.003 -6.883 10.484 1.00 84.06 83 ASN A CA 1
ATOM 634 C C . ASN A 1 83 ? -7.473 -7.853 11.582 1.00 84.06 83 ASN A C 1
ATOM 636 O O . ASN A 1 83 ? -8.054 -7.410 12.572 1.00 84.06 83 ASN A O 1
ATOM 640 N N . HIS A 1 84 ? -7.191 -9.152 11.448 1.00 79.94 84 HIS A N 1
ATOM 641 C CA . HIS A 1 84 ? -7.547 -10.160 12.444 1.00 79.94 84 HIS A CA 1
ATOM 642 C C . HIS A 1 84 ? -6.820 -9.942 13.781 1.00 79.94 84 HIS A C 1
ATOM 644 O O . HIS A 1 84 ? -7.468 -9.890 14.830 1.00 79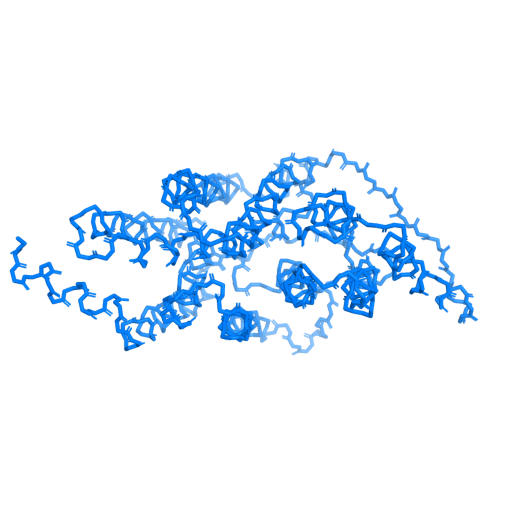.94 84 HIS A O 1
ATOM 650 N N . PHE A 1 85 ? -5.495 -9.755 13.759 1.00 72.31 85 PHE A N 1
ATOM 651 C CA . PHE A 1 85 ? -4.691 -9.593 14.975 1.00 72.31 85 P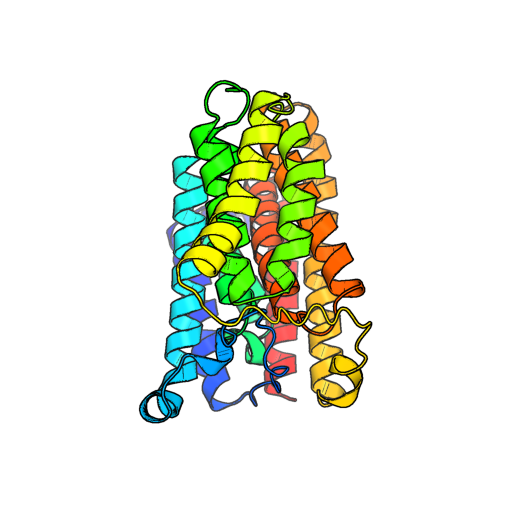HE A CA 1
ATOM 652 C C . PHE A 1 85 ? -4.979 -8.284 15.712 1.00 72.31 85 PHE A C 1
ATOM 654 O O . PHE A 1 85 ? -5.089 -8.271 16.940 1.00 72.31 85 PHE A O 1
ATOM 661 N N . TYR A 1 86 ? -5.127 -7.177 14.980 1.00 68.44 86 TYR A N 1
ATOM 662 C CA . TYR A 1 86 ? -5.274 -5.853 15.593 1.00 68.44 86 TYR A CA 1
ATOM 663 C C . TYR A 1 86 ? -6.721 -5.381 15.702 1.00 68.44 86 TYR A C 1
ATOM 665 O O . TYR A 1 86 ? -6.961 -4.332 16.305 1.00 68.44 86 TYR A O 1
ATOM 673 N N . LYS A 1 87 ? -7.679 -6.161 15.174 1.00 68.88 87 LYS A N 1
ATOM 674 C CA . LYS A 1 87 ? -9.118 -5.850 15.142 1.00 68.88 87 LYS A CA 1
ATOM 675 C C . LYS A 1 87 ? -9.364 -4.402 14.718 1.00 68.88 87 LYS A C 1
ATOM 677 O O . LYS A 1 87 ? -10.098 -3.670 15.383 1.00 68.88 87 LYS A O 1
ATOM 682 N N . ILE A 1 88 ? -8.685 -3.991 13.644 1.00 60.34 88 ILE A N 1
ATOM 683 C CA . ILE A 1 88 ? -8.699 -2.611 13.142 1.00 60.34 88 ILE A CA 1
ATOM 684 C C . ILE A 1 88 ? -10.138 -2.222 12.794 1.00 60.34 88 ILE A C 1
ATOM 686 O O . ILE A 1 88 ? -10.611 -1.168 13.209 1.00 60.34 88 ILE A O 1
ATOM 690 N N . SER A 1 89 ? -10.865 -3.129 12.138 1.00 55.19 89 SER A N 1
ATOM 691 C CA . SER A 1 89 ? -12.307 -3.031 11.943 1.00 55.19 89 SER A CA 1
ATOM 692 C C . SER A 1 89 ? -13.032 -4.240 12.530 1.00 55.19 89 SER A C 1
ATOM 694 O O . SER A 1 89 ? -12.525 -5.360 12.524 1.00 55.19 89 SER A O 1
ATOM 696 N N . ARG A 1 90 ? -14.262 -4.017 13.007 1.00 56.94 90 ARG A N 1
ATOM 697 C CA . ARG A 1 90 ? -15.186 -5.079 13.443 1.00 56.94 90 ARG A CA 1
ATOM 698 C C . ARG A 1 90 ? -15.810 -5.859 12.269 1.00 56.94 90 ARG A C 1
ATOM 700 O O . ARG A 1 90 ? -16.562 -6.796 12.516 1.00 56.94 90 ARG A O 1
ATOM 707 N N . SER A 1 91 ? -15.527 -5.478 11.018 1.00 57.56 91 SER A N 1
ATOM 708 C CA . SER A 1 91 ? -15.984 -6.194 9.816 1.00 57.56 91 SER A CA 1
ATOM 709 C C . SER A 1 91 ? -15.254 -7.527 9.600 1.00 57.56 91 SER A C 1
ATOM 711 O O . SER A 1 91 ? -14.144 -7.715 10.102 1.00 57.56 91 SER A O 1
ATOM 713 N N . SER A 1 92 ? -15.852 -8.425 8.805 1.00 58.78 92 SER A N 1
ATOM 714 C CA . SER A 1 92 ? -15.211 -9.676 8.371 1.00 58.78 92 SER A CA 1
ATOM 715 C C . SER A 1 92 ? -13.864 -9.375 7.711 1.00 58.78 92 SER A C 1
ATOM 717 O O . SER A 1 92 ? -13.767 -8.529 6.821 1.00 58.78 92 SER A O 1
ATOM 719 N N . SER A 1 93 ? -12.808 -10.055 8.160 1.00 65.25 93 SER A N 1
ATOM 720 C CA . SER A 1 93 ? -11.433 -9.792 7.725 1.00 65.25 93 SER A CA 1
ATOM 721 C C . SER A 1 93 ? -11.211 -10.045 6.232 1.00 65.25 93 SER A C 1
ATOM 723 O O . SER A 1 93 ? -10.352 -9.402 5.639 1.00 65.25 93 SER A O 1
ATOM 725 N N . ILE A 1 94 ? -12.016 -10.914 5.617 1.00 78.94 94 ILE A N 1
ATOM 726 C CA . ILE A 1 94 ? -11.902 -11.306 4.204 1.00 78.94 94 ILE A CA 1
ATOM 727 C C . ILE A 1 94 ? -12.406 -10.197 3.266 1.00 78.94 94 ILE A C 1
ATOM 729 O O . ILE A 1 94 ? -11.887 -10.033 2.166 1.00 78.94 94 ILE A O 1
ATOM 733 N N . THR A 1 95 ? -13.363 -9.376 3.706 1.00 81.44 95 THR A N 1
ATOM 734 C CA . THR A 1 95 ? -13.917 -8.289 2.884 1.00 81.44 95 THR A CA 1
ATOM 735 C C . THR A 1 95 ? -12.853 -7.250 2.517 1.00 81.44 95 THR A C 1
ATOM 737 O O . THR A 1 95 ? -12.845 -6.763 1.394 1.00 81.44 95 THR A O 1
ATOM 740 N N . PHE A 1 96 ? -11.909 -6.951 3.417 1.00 82.12 96 PHE A N 1
ATOM 741 C CA . PHE A 1 96 ? -10.801 -6.026 3.132 1.00 82.12 96 PHE A CA 1
ATOM 742 C C . PHE A 1 96 ? -9.877 -6.538 2.028 1.00 82.12 96 PHE A C 1
ATOM 744 O O . PHE A 1 96 ? -9.479 -5.771 1.158 1.00 82.12 96 PHE A O 1
ATOM 751 N N . ALA A 1 97 ? -9.565 -7.834 2.055 1.00 86.38 97 ALA A N 1
ATOM 752 C CA . ALA A 1 97 ? -8.744 -8.470 1.035 1.00 86.38 97 ALA A CA 1
ATOM 753 C C . ALA A 1 97 ? -9.430 -8.456 -0.332 1.00 86.38 97 ALA A C 1
ATOM 755 O O . ALA A 1 97 ? -8.796 -8.115 -1.324 1.00 86.38 97 ALA A O 1
ATOM 756 N N . ALA A 1 98 ? -10.732 -8.753 -0.373 1.00 89.19 98 ALA A N 1
ATOM 757 C CA . ALA A 1 98 ? -11.510 -8.696 -1.606 1.00 89.19 98 ALA A CA 1
ATOM 758 C C . ALA A 1 98 ? -11.521 -7.284 -2.213 1.00 89.19 98 ALA A C 1
ATOM 760 O O . ALA A 1 98 ? -11.292 -7.137 -3.406 1.00 89.19 98 ALA A O 1
ATOM 761 N N . LEU A 1 99 ? -11.719 -6.251 -1.389 1.00 89.31 99 LEU A N 1
ATOM 762 C CA . LEU A 1 99 ? -11.722 -4.853 -1.834 1.00 89.31 99 LEU A CA 1
ATOM 763 C C . LEU A 1 99 ? -10.348 -4.379 -2.316 1.00 89.31 99 LEU A C 1
ATOM 765 O O . LEU A 1 99 ? -10.269 -3.644 -3.292 1.00 89.31 99 LEU A O 1
ATOM 769 N N . PHE A 1 100 ? -9.268 -4.804 -1.657 1.00 92.19 100 PHE A N 1
ATOM 770 C CA . PHE A 1 100 ? -7.913 -4.509 -2.121 1.00 92.19 100 PHE A CA 1
ATOM 771 C C . PHE A 1 100 ? -7.633 -5.149 -3.486 1.00 92.19 100 PHE A C 1
ATOM 773 O O . PHE A 1 100 ? -7.143 -4.473 -4.385 1.00 92.19 100 PHE A O 1
ATOM 780 N N . LEU A 1 101 ? -7.978 -6.430 -3.655 1.00 92.44 101 LEU A N 1
ATOM 781 C CA . LEU A 1 101 ? -7.809 -7.123 -4.933 1.00 92.44 101 LEU A CA 1
ATOM 782 C C . LEU A 1 101 ? -8.667 -6.500 -6.035 1.00 92.44 101 LEU A C 1
ATOM 784 O O . LEU A 1 101 ? -8.221 -6.433 -7.172 1.00 92.44 101 LEU A O 1
ATOM 788 N N . TRP A 1 102 ? -9.860 -6.010 -5.696 1.00 91.31 102 TRP A N 1
ATOM 789 C CA . TRP A 1 102 ? -10.729 -5.290 -6.624 1.00 91.31 102 TRP A CA 1
ATOM 790 C C . TRP A 1 102 ? -10.081 -3.971 -7.092 1.00 91.31 102 TRP A C 1
ATOM 792 O O . TRP A 1 102 ? -9.888 -3.785 -8.291 1.00 91.31 102 TRP A O 1
ATOM 802 N N . LEU A 1 103 ? -9.572 -3.159 -6.154 1.00 91.75 103 LEU A N 1
ATOM 803 C CA . LEU A 1 103 ? -8.839 -1.918 -6.451 1.00 91.75 103 LEU A CA 1
ATOM 804 C C . LEU A 1 103 ? -7.523 -2.141 -7.214 1.00 91.75 103 LEU A C 1
ATOM 806 O O . LEU A 1 103 ? -7.086 -1.269 -7.958 1.00 91.75 103 LEU A O 1
ATOM 810 N N . GLN A 1 104 ? -6.859 -3.284 -7.038 1.00 91.00 104 GLN A N 1
ATOM 811 C CA . GLN A 1 104 ? -5.726 -3.662 -7.892 1.00 91.00 104 GLN A CA 1
ATOM 812 C C . GLN A 1 104 ? -6.191 -4.152 -9.265 1.00 91.00 104 GLN A C 1
ATOM 814 O O . GLN A 1 104 ? -5.526 -3.914 -10.272 1.00 91.00 104 GLN A O 1
ATOM 819 N N . GLY A 1 105 ? -7.350 -4.803 -9.316 1.00 87.56 105 GLY A N 1
ATOM 820 C CA . GLY A 1 105 ? -7.961 -5.325 -10.529 1.00 87.56 105 GLY A CA 1
ATOM 821 C C . GLY A 1 105 ? -8.352 -4.248 -11.534 1.00 87.56 105 GLY A C 1
ATOM 822 O O . GLY A 1 105 ? -8.461 -4.574 -12.705 1.00 87.56 105 GLY A O 1
ATOM 823 N N . MET A 1 106 ? -8.502 -2.981 -11.134 1.00 86.56 106 MET A N 1
ATOM 824 C CA . MET A 1 106 ? -8.707 -1.885 -12.092 1.00 86.56 106 MET A CA 1
ATOM 825 C C . MET A 1 106 ? -7.442 -1.476 -12.866 1.00 86.56 106 MET A C 1
ATOM 827 O O . MET A 1 106 ? -7.597 -0.760 -13.849 1.00 86.56 106 MET A O 1
ATOM 831 N N . LEU A 1 107 ? -6.235 -1.903 -12.442 1.00 88.50 107 LEU A N 1
ATOM 832 C CA . LEU A 1 107 ? -4.988 -1.766 -13.217 1.00 88.50 107 LEU A CA 1
ATOM 833 C C . LEU A 1 107 ? -4.294 -3.108 -13.468 1.00 88.50 107 LEU A C 1
ATOM 835 O O . LEU A 1 107 ? -3.272 -3.399 -12.829 1.00 88.50 107 LEU A O 1
ATOM 839 N N . PRO A 1 108 ? -4.809 -3.953 -14.374 1.00 87.25 108 PRO A N 1
ATOM 840 C CA . PRO A 1 108 ? -4.148 -5.188 -14.760 1.00 87.25 108 PRO A CA 1
ATOM 841 C C . PRO A 1 108 ? -2.696 -5.005 -15.217 1.00 87.25 108 PRO A C 1
ATOM 843 O O . PRO A 1 108 ? -1.870 -5.800 -14.790 1.00 87.25 108 PRO A O 1
ATOM 846 N N . SER A 1 109 ? -2.338 -3.959 -15.975 1.00 86.56 109 SER A N 1
ATOM 847 C CA . SER A 1 109 ? -0.957 -3.759 -16.463 1.00 86.56 109 SER A CA 1
ATOM 848 C C . SER A 1 109 ? 0.074 -3.627 -15.348 1.00 86.56 109 SER A C 1
ATOM 850 O O . SER A 1 109 ? 1.236 -3.973 -15.552 1.00 86.56 109 SER A O 1
ATOM 852 N N . LEU A 1 110 ? -0.323 -3.126 -14.175 1.00 87.25 110 LEU A N 1
ATOM 853 C CA . LEU A 1 110 ? 0.527 -3.103 -12.987 1.00 87.25 110 LEU A CA 1
ATOM 854 C C . LEU A 1 110 ? 0.362 -4.377 -12.164 1.00 87.25 110 LEU A C 1
ATOM 856 O O . LEU A 1 110 ? 1.352 -4.934 -11.704 1.00 87.25 110 LEU A O 1
ATOM 860 N N . SER A 1 111 ? -0.866 -4.855 -11.983 1.00 87.56 111 SER A N 1
ATOM 861 C CA . SER A 1 111 ? -1.161 -5.987 -11.102 1.00 87.56 111 SER A CA 1
ATOM 862 C C . SER A 1 111 ? -0.626 -7.329 -11.598 1.00 87.56 111 SER A C 1
ATOM 864 O O . SER A 1 111 ? -0.377 -8.208 -10.773 1.00 87.56 111 SER A O 1
ATOM 866 N N . THR A 1 112 ? -0.409 -7.481 -12.907 1.00 88.50 112 THR A N 1
ATOM 867 C CA . THR A 1 112 ? 0.240 -8.655 -13.505 1.00 88.50 112 THR A CA 1
ATOM 868 C C . THR A 1 112 ? 1.763 -8.559 -13.509 1.00 88.50 112 THR A C 1
ATOM 870 O O . THR A 1 112 ? 2.412 -9.481 -13.965 1.00 88.50 112 THR A O 1
ATOM 873 N N . GLN A 1 113 ? 2.379 -7.497 -12.985 1.00 87.19 113 GLN A N 1
ATOM 874 C CA . GLN A 1 113 ? 3.838 -7.366 -12.966 1.00 87.19 113 GLN A CA 1
ATOM 875 C C . GLN A 1 113 ? 4.413 -7.366 -11.554 1.00 87.19 113 GLN A C 1
ATOM 877 O O . GLN A 1 113 ? 3.774 -6.971 -10.579 1.00 87.19 113 GLN A O 1
ATOM 882 N N . ILE A 1 114 ? 5.677 -7.770 -11.427 1.00 87.06 114 ILE A N 1
ATOM 883 C CA . ILE A 1 114 ? 6.405 -7.643 -10.165 1.00 87.06 114 ILE A CA 1
ATOM 884 C C . ILE A 1 114 ? 6.900 -6.201 -10.048 1.00 87.06 114 ILE A C 1
ATOM 886 O O . ILE A 1 114 ? 7.910 -5.821 -10.634 1.00 87.06 114 ILE A O 1
ATOM 890 N N . HIS A 1 115 ? 6.173 -5.392 -9.280 1.00 87.50 115 HIS A N 1
ATOM 891 C CA . HIS A 1 115 ? 6.479 -3.978 -9.070 1.00 87.50 115 HIS A CA 1
ATOM 892 C C . HIS A 1 115 ? 6.841 -3.664 -7.610 1.00 87.50 115 HIS A C 1
ATOM 894 O O . HIS A 1 115 ? 6.507 -4.391 -6.671 1.00 87.50 115 HIS A O 1
ATOM 900 N N . SER A 1 116 ? 7.482 -2.510 -7.406 1.00 88.19 116 SER A N 1
ATOM 901 C CA . SER A 1 116 ? 7.915 -1.997 -6.095 1.00 88.19 116 SER A CA 1
ATOM 902 C C . SER A 1 116 ? 6.783 -1.890 -5.061 1.00 88.19 116 SER A C 1
ATOM 904 O O . SER A 1 116 ? 7.007 -2.064 -3.864 1.00 88.19 116 SER A O 1
ATOM 906 N N . GLY A 1 117 ? 5.547 -1.668 -5.510 1.00 88.50 117 GLY A N 1
ATOM 907 C CA . GLY A 1 117 ? 4.358 -1.602 -4.651 1.00 88.50 117 GLY A CA 1
ATOM 908 C C . GLY A 1 117 ? 3.988 -2.878 -3.909 1.00 88.50 117 GLY A C 1
ATOM 909 O O . GLY A 1 117 ? 3.543 -2.772 -2.767 1.00 88.50 117 GLY A O 1
ATOM 910 N N . LEU A 1 118 ? 4.250 -4.064 -4.467 1.00 90.44 118 LEU A N 1
ATOM 911 C CA . LEU A 1 118 ? 4.080 -5.322 -3.728 1.00 90.44 118 LEU A CA 1
ATOM 912 C C . LEU A 1 118 ? 4.994 -5.351 -2.498 1.00 90.44 118 LEU A C 1
ATOM 914 O O . LEU A 1 118 ? 4.557 -5.634 -1.381 1.00 90.44 118 LEU A O 1
ATOM 918 N N . PHE A 1 119 ? 6.258 -4.975 -2.698 1.00 91.94 119 PHE A N 1
ATOM 919 C CA . PHE A 1 11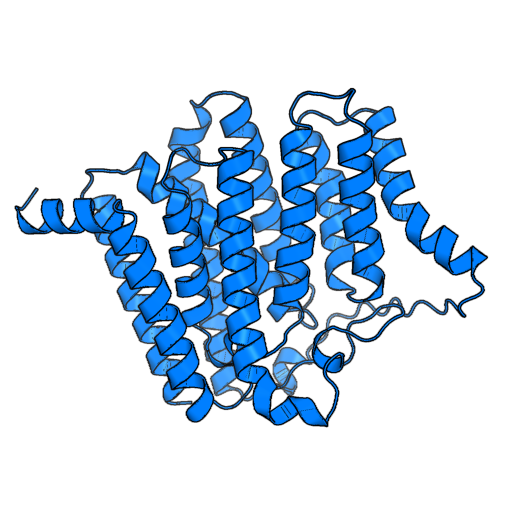9 ? 7.256 -4.927 -1.637 1.00 91.94 119 PHE A CA 1
ATOM 920 C C . PHE A 1 119 ? 6.919 -3.870 -0.578 1.00 91.94 119 PHE A C 1
ATOM 922 O O . PHE A 1 119 ? 6.924 -4.171 0.618 1.00 91.94 119 PHE A O 1
ATOM 929 N N . VAL A 1 120 ? 6.545 -2.655 -1.000 1.00 93.69 120 VAL A N 1
ATOM 930 C CA . VAL A 1 120 ? 6.106 -1.596 -0.075 1.00 93.69 120 VAL A CA 1
ATOM 931 C C . VAL A 1 120 ? 4.880 -2.021 0.711 1.00 93.69 120 VAL A C 1
ATOM 933 O O . VAL A 1 120 ? 4.858 -1.830 1.924 1.00 93.69 120 VAL A O 1
ATOM 936 N N . GLY A 1 121 ? 3.890 -2.631 0.061 1.00 92.81 121 GLY A N 1
ATOM 937 C CA . GLY A 1 121 ? 2.687 -3.121 0.721 1.00 92.81 121 GLY A CA 1
ATOM 938 C C . GLY A 1 121 ? 3.015 -4.073 1.868 1.00 92.81 121 GLY A C 1
ATOM 939 O O . GLY A 1 121 ? 2.570 -3.850 2.993 1.00 92.81 121 GLY A O 1
ATOM 940 N N . VAL A 1 122 ? 3.854 -5.084 1.617 1.00 93.56 122 VAL A N 1
ATOM 941 C CA . VAL A 1 122 ? 4.262 -6.064 2.639 1.00 93.56 122 VAL A CA 1
ATOM 942 C C . VAL A 1 122 ? 5.001 -5.391 3.796 1.00 93.56 122 VAL A C 1
ATOM 944 O O . VAL A 1 122 ? 4.638 -5.571 4.961 1.00 93.56 122 VAL A O 1
ATOM 947 N N . VAL A 1 123 ? 6.024 -4.594 3.484 1.00 94.94 123 VAL A N 1
ATOM 948 C CA . VAL A 1 123 ? 6.898 -3.962 4.483 1.00 94.94 123 VAL A CA 1
ATOM 949 C C . VAL A 1 123 ? 6.126 -2.956 5.333 1.00 94.94 123 VAL A C 1
ATOM 951 O O . VAL A 1 123 ? 6.229 -2.971 6.562 1.00 94.94 123 VAL A O 1
ATOM 954 N N . VAL A 1 124 ? 5.330 -2.094 4.699 1.00 94.25 124 VAL A N 1
ATOM 955 C CA . VAL A 1 124 ? 4.564 -1.057 5.393 1.00 94.25 124 VAL A CA 1
ATOM 956 C C . VAL A 1 124 ? 3.458 -1.686 6.229 1.00 94.25 124 VAL A C 1
ATOM 958 O O . VAL A 1 124 ? 3.307 -1.299 7.383 1.00 94.25 124 VAL A O 1
ATOM 961 N N . LEU A 1 125 ? 2.745 -2.706 5.740 1.00 92.88 125 LEU A N 1
ATOM 962 C CA . LEU A 1 125 ? 1.754 -3.415 6.559 1.00 92.88 125 LEU A CA 1
ATOM 963 C C . LEU A 1 125 ? 2.377 -4.111 7.768 1.00 92.88 125 LEU A C 1
ATOM 965 O O . LEU A 1 125 ? 1.814 -4.037 8.862 1.00 92.88 125 LEU A O 1
ATOM 969 N N . ALA A 1 126 ? 3.544 -4.739 7.608 1.00 93.25 126 ALA A N 1
ATOM 970 C CA . ALA A 1 126 ? 4.274 -5.340 8.721 1.00 93.25 126 ALA A CA 1
ATOM 971 C C . ALA A 1 126 ? 4.701 -4.282 9.755 1.00 93.25 126 ALA A C 1
ATOM 973 O O . ALA A 1 126 ? 4.493 -4.460 10.958 1.00 93.25 126 ALA A O 1
ATOM 974 N N . ALA A 1 127 ? 5.230 -3.141 9.305 1.00 93.25 127 ALA A N 1
ATOM 975 C CA . ALA A 1 127 ? 5.592 -2.034 10.187 1.00 93.25 127 ALA A CA 1
ATOM 976 C C . ALA A 1 127 ? 4.361 -1.442 10.895 1.00 93.25 127 ALA A C 1
ATOM 978 O O . ALA A 1 127 ? 4.377 -1.211 12.107 1.00 93.25 127 ALA A O 1
ATOM 979 N N . MET A 1 128 ? 3.260 -1.244 10.165 1.00 91.19 128 MET A N 1
ATOM 980 C CA . MET A 1 128 ? 1.991 -0.763 10.707 1.00 91.19 128 MET A CA 1
ATOM 981 C C . MET A 1 128 ? 1.435 -1.721 11.759 1.00 91.19 128 MET A C 1
ATOM 983 O O . MET A 1 128 ? 1.034 -1.264 12.824 1.00 91.19 128 MET A O 1
ATOM 987 N N . ALA A 1 129 ? 1.459 -3.032 11.514 1.00 90.69 129 ALA A N 1
ATOM 988 C CA . ALA A 1 129 ? 1.078 -4.053 12.486 1.00 90.69 129 ALA A CA 1
ATOM 989 C C . ALA A 1 129 ? 1.874 -3.918 13.796 1.00 90.69 129 ALA A C 1
ATOM 991 O O . ALA A 1 129 ? 1.295 -3.796 14.881 1.00 90.69 129 ALA A O 1
ATOM 992 N N . LEU A 1 130 ? 3.203 -3.828 13.704 1.00 91.31 130 LEU A N 1
ATOM 993 C CA . LEU A 1 130 ? 4.073 -3.626 14.865 1.00 91.31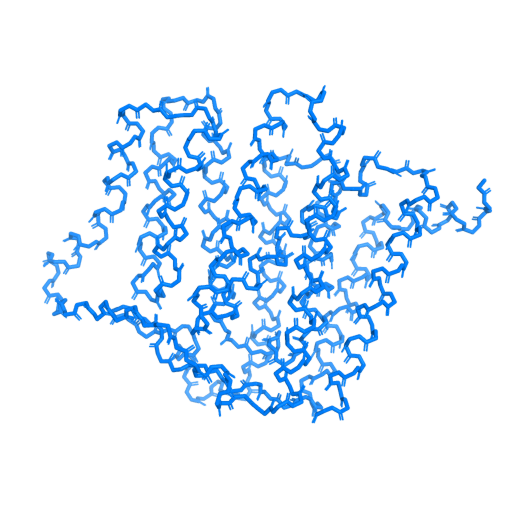 130 LEU A CA 1
ATOM 994 C C . LEU A 1 130 ? 3.744 -2.326 15.620 1.00 91.31 130 LEU A C 1
ATOM 996 O O . LEU A 1 130 ? 3.693 -2.315 16.855 1.00 91.31 130 LEU A O 1
ATOM 1000 N N . MET A 1 131 ? 3.457 -1.242 14.902 1.00 90.12 131 MET A N 1
ATOM 1001 C CA . MET A 1 131 ? 3.068 0.035 15.503 1.00 90.12 131 MET A CA 1
ATOM 1002 C C . MET A 1 131 ? 1.689 -0.022 16.168 1.00 90.12 131 MET A C 1
ATOM 1004 O O . MET A 1 131 ? 1.541 0.440 17.301 1.00 90.12 131 MET A O 1
ATOM 1008 N N . LEU A 1 132 ? 0.703 -0.669 15.547 1.00 87.81 132 LEU A N 1
ATOM 1009 C CA . LEU A 1 132 ? -0.629 -0.881 16.121 1.00 87.81 132 LEU A CA 1
ATOM 1010 C C . LEU A 1 132 ? -0.574 -1.704 17.417 1.00 87.81 132 LEU A C 1
ATOM 1012 O O . LEU A 1 132 ? -1.333 -1.442 18.354 1.00 87.81 132 LEU A O 1
ATOM 1016 N N . GLY A 1 133 ? 0.359 -2.656 17.511 1.00 84.69 133 GLY A N 1
ATOM 1017 C CA . GLY A 1 133 ? 0.629 -3.422 18.732 1.00 84.69 133 GLY A CA 1
ATOM 1018 C C . GLY A 1 133 ? 1.241 -2.610 19.872 1.00 84.69 133 GLY A C 1
ATOM 1019 O O . GLY A 1 133 ? 1.163 -3.018 21.030 1.00 84.69 133 GLY A O 1
ATOM 1020 N N . SER A 1 134 ? 1.819 -1.447 19.572 1.00 85.94 134 SER A N 1
ATOM 1021 C CA . SER A 1 134 ? 2.401 -0.545 20.570 1.00 85.94 134 SER A CA 1
ATOM 1022 C C . SER A 1 134 ? 1.421 0.510 21.103 1.00 85.94 134 SER A C 1
ATOM 1024 O O . SER A 1 134 ? 1.782 1.260 22.013 1.00 85.94 134 SER A O 1
ATOM 1026 N N . TYR A 1 135 ? 0.180 0.560 20.589 1.00 86.25 135 TYR A N 1
ATOM 1027 C CA . TYR A 1 135 ? -0.807 1.588 20.942 1.00 86.25 135 TYR A CA 1
ATOM 1028 C C . TYR A 1 135 ? -0.955 1.761 22.457 1.00 86.25 135 TYR A C 1
ATOM 1030 O O . TYR A 1 135 ? -1.332 0.828 23.166 1.00 86.25 135 TYR A O 1
ATOM 1038 N N . ASN A 1 136 ? -0.716 2.986 22.939 1.00 83.25 136 ASN A N 1
ATOM 1039 C CA . ASN A 1 136 ? -0.828 3.372 24.350 1.00 83.25 136 ASN A CA 1
ATOM 1040 C C . ASN A 1 136 ? -0.008 2.501 25.335 1.00 83.25 136 ASN A C 1
ATOM 1042 O O . ASN A 1 136 ? -0.253 2.538 26.540 1.00 83.25 136 ASN A O 1
ATOM 1046 N N . ILE A 1 137 ? 0.982 1.740 24.847 1.00 84.06 137 ILE A N 1
ATOM 1047 C CA . ILE A 1 137 ? 1.914 0.945 25.659 1.00 84.06 137 ILE A CA 1
ATOM 1048 C C . ILE A 1 137 ? 3.331 1.481 25.404 1.00 84.06 137 ILE A C 1
ATOM 1050 O O . ILE A 1 137 ? 4.120 0.875 24.677 1.00 84.06 137 ILE A O 1
ATOM 1054 N N . PRO A 1 138 ? 3.710 2.613 26.029 1.00 70.06 138 PRO A N 1
ATOM 1055 C CA . PRO A 1 138 ? 4.987 3.274 25.755 1.00 70.06 138 PRO A CA 1
ATOM 1056 C C . PRO A 1 138 ? 6.216 2.477 26.201 1.00 70.06 138 PRO A C 1
ATOM 1058 O O . PRO A 1 138 ? 7.346 2.834 25.876 1.00 70.06 138 PRO A O 1
ATOM 1061 N N . ARG A 1 139 ? 6.008 1.400 26.965 1.00 76.88 139 ARG A N 1
ATOM 1062 C CA . ARG A 1 139 ? 7.062 0.481 27.396 1.00 76.88 139 ARG A CA 1
ATOM 1063 C C . ARG A 1 139 ? 7.393 -0.571 26.332 1.00 76.88 139 ARG A C 1
ATOM 1065 O O . ARG A 1 139 ? 8.453 -1.181 26.424 1.00 76.88 139 ARG A O 1
ATOM 1072 N N . ASN A 1 140 ? 6.546 -0.761 25.314 1.00 83.25 140 ASN A N 1
ATOM 1073 C CA . ASN A 1 140 ? 6.796 -1.708 24.226 1.00 83.25 140 ASN A CA 1
ATOM 1074 C C . ASN A 1 140 ? 7.726 -1.113 23.153 1.00 83.25 140 ASN A C 1
ATOM 1076 O O . ASN A 1 140 ? 7.399 -1.007 21.973 1.00 83.25 140 ASN A O 1
ATOM 1080 N N . VAL A 1 141 ? 8.912 -0.714 23.604 1.00 88.44 141 VAL A N 1
ATOM 1081 C CA . VAL A 1 141 ? 9.960 -0.081 22.799 1.00 88.44 141 VAL A CA 1
ATOM 1082 C C . VAL A 1 141 ? 10.492 -1.038 21.720 1.00 88.44 141 VAL A C 1
ATOM 1084 O O . VAL A 1 141 ? 10.885 -0.603 20.642 1.00 88.44 141 VAL A O 1
ATOM 1087 N N . ARG A 1 142 ? 10.422 -2.353 21.976 1.00 90.62 142 ARG A N 1
ATOM 1088 C CA . ARG A 1 142 ? 10.828 -3.411 21.041 1.00 90.62 142 ARG A CA 1
ATOM 1089 C C . ARG A 1 142 ? 10.019 -3.385 19.746 1.00 90.62 142 ARG A C 1
ATOM 1091 O O . ARG A 1 142 ? 10.604 -3.488 18.677 1.00 90.62 142 ARG A O 1
ATOM 1098 N N . SER A 1 143 ? 8.696 -3.243 19.832 1.00 90.62 143 SER A N 1
ATOM 1099 C CA . SER A 1 143 ? 7.834 -3.224 18.639 1.00 90.62 143 SER A CA 1
ATOM 1100 C C . SER A 1 143 ? 8.132 -2.019 17.746 1.00 90.62 143 SER A C 1
ATOM 1102 O O . SER A 1 143 ? 8.171 -2.138 16.527 1.00 90.62 143 SER A O 1
ATOM 1104 N N . ILE A 1 144 ? 8.415 -0.872 18.368 1.00 92.38 144 ILE A N 1
ATOM 1105 C CA . ILE A 1 144 ? 8.774 0.370 17.676 1.00 92.38 144 ILE A CA 1
ATOM 1106 C C . ILE A 1 144 ? 10.127 0.212 16.989 1.00 92.38 144 ILE A C 1
ATOM 1108 O O . ILE A 1 144 ? 10.228 0.455 15.792 1.00 92.38 144 ILE A O 1
ATOM 1112 N N . TYR A 1 145 ? 11.142 -0.262 17.720 1.00 94.75 145 TYR A N 1
ATOM 1113 C CA . TYR A 1 145 ? 12.452 -0.574 17.149 1.00 94.75 145 TYR A CA 1
ATOM 1114 C C . TYR A 1 145 ? 12.326 -1.496 15.931 1.00 94.75 145 TYR A C 1
ATOM 1116 O O . TYR A 1 145 ? 12.863 -1.180 14.876 1.00 94.75 145 TYR A O 1
ATOM 1124 N N . LEU A 1 146 ? 11.568 -2.593 16.054 1.00 95.12 146 LEU A N 1
ATOM 1125 C CA . LEU A 1 146 ? 11.372 -3.556 14.969 1.00 95.12 146 LEU A CA 1
ATOM 1126 C C . LEU A 1 146 ? 10.657 -2.944 13.759 1.00 95.12 146 LEU A C 1
ATOM 1128 O O . LEU A 1 146 ? 11.049 -3.236 12.636 1.00 95.12 146 LEU A O 1
ATOM 1132 N N . ALA A 1 147 ? 9.654 -2.084 13.961 1.00 94.06 147 ALA A N 1
ATOM 1133 C CA . ALA A 1 147 ? 8.956 -1.425 12.856 1.00 94.06 147 ALA A CA 1
ATOM 1134 C C . ALA A 1 147 ? 9.922 -0.576 12.015 1.00 94.06 147 ALA A C 1
ATOM 1136 O O . ALA A 1 147 ? 9.992 -0.732 10.797 1.00 94.06 147 ALA A O 1
ATOM 1137 N N . PHE A 1 148 ? 10.725 0.264 12.675 1.00 95.50 148 PHE A N 1
ATOM 1138 C CA . PHE A 1 148 ? 11.716 1.104 12.001 1.00 95.50 148 PHE A CA 1
ATOM 1139 C C . PHE A 1 148 ? 12.900 0.308 11.448 1.00 95.50 148 PHE A C 1
ATOM 1141 O O . PHE A 1 148 ? 13.412 0.646 10.385 1.00 95.50 148 PHE A O 1
ATOM 1148 N N . PHE A 1 149 ? 13.299 -0.771 12.122 1.00 95.88 149 PHE A N 1
ATOM 1149 C CA . PHE A 1 149 ? 14.318 -1.696 11.635 1.00 95.88 149 PHE A CA 1
ATOM 1150 C C . PHE A 1 149 ? 13.894 -2.372 10.331 1.00 95.88 149 PHE A C 1
ATOM 1152 O O . PHE A 1 149 ? 14.659 -2.374 9.370 1.00 95.88 149 PHE A O 1
ATOM 1159 N N . VAL A 1 150 ? 12.666 -2.895 10.264 1.00 96.06 150 VAL A N 1
ATOM 1160 C CA . VAL A 1 150 ? 12.124 -3.536 9.057 1.00 96.06 150 VAL A CA 1
ATOM 1161 C C . VAL A 1 150 ? 12.021 -2.530 7.912 1.00 96.06 150 VAL A C 1
ATOM 1163 O O . VAL A 1 150 ? 12.491 -2.823 6.816 1.00 96.06 150 VAL A O 1
ATOM 1166 N N . MET A 1 151 ? 11.490 -1.326 8.160 1.00 94.94 151 MET A N 1
ATOM 1167 C CA . MET A 1 151 ? 11.414 -0.287 7.126 1.00 94.94 151 MET A CA 1
ATOM 1168 C C . MET A 1 151 ? 12.792 0.169 6.637 1.00 94.94 151 MET A C 1
ATOM 1170 O O . MET A 1 151 ? 12.997 0.294 5.433 1.00 94.94 151 MET A O 1
ATOM 1174 N N . SER A 1 152 ? 13.743 0.393 7.547 1.00 94.19 152 SER A N 1
ATOM 1175 C CA . SER A 1 152 ? 15.095 0.835 7.189 1.00 94.19 152 SER A CA 1
ATOM 1176 C C . SER A 1 152 ? 15.869 -0.257 6.451 1.00 94.19 152 SER A C 1
ATOM 1178 O O . SER A 1 152 ? 16.514 0.020 5.445 1.00 94.19 152 SER A O 1
ATOM 1180 N N . THR A 1 153 ? 15.724 -1.518 6.861 1.00 93.62 153 THR A N 1
ATOM 1181 C CA . THR A 1 153 ? 16.330 -2.652 6.150 1.00 93.62 153 THR A CA 1
ATOM 1182 C C . THR A 1 153 ? 15.753 -2.768 4.744 1.00 93.62 153 THR A C 1
ATOM 1184 O O . THR A 1 153 ? 16.497 -2.840 3.776 1.00 93.62 153 THR A O 1
ATOM 1187 N N . ALA A 1 154 ? 14.430 -2.709 4.604 1.00 93.19 154 ALA A N 1
ATOM 1188 C CA . ALA A 1 154 ? 13.788 -2.767 3.298 1.00 93.19 154 ALA A CA 1
ATOM 1189 C C . ALA A 1 154 ? 14.123 -1.556 2.406 1.00 93.19 154 ALA A C 1
ATOM 1191 O O . ALA A 1 154 ? 14.182 -1.700 1.187 1.00 93.19 154 ALA A O 1
ATOM 1192 N N . SER A 1 155 ? 14.417 -0.385 2.985 1.00 91.31 155 SER A N 1
ATOM 1193 C CA . SER A 1 155 ? 14.821 0.795 2.210 1.00 91.31 155 SER A CA 1
ATOM 1194 C C . SER A 1 155 ? 16.119 0.607 1.417 1.00 91.31 155 SER A C 1
ATOM 1196 O O . SER A 1 155 ? 16.316 1.276 0.409 1.00 91.31 155 SER A O 1
ATOM 1198 N N . LEU A 1 156 ? 16.962 -0.363 1.793 1.00 90.25 156 LEU A N 1
ATOM 1199 C CA . LEU A 1 156 ? 18.181 -0.700 1.051 1.00 90.25 156 LEU A CA 1
ATOM 1200 C C . LEU A 1 156 ? 17.886 -1.184 -0.381 1.00 90.25 156 LEU A C 1
ATOM 1202 O O . LEU A 1 156 ? 18.680 -0.930 -1.288 1.00 90.25 156 LEU A O 1
ATOM 1206 N N . TRP A 1 157 ? 16.735 -1.834 -0.578 1.00 89.75 157 TRP A N 1
ATOM 1207 C CA . TRP A 1 157 ? 16.240 -2.319 -1.873 1.00 89.75 157 TRP A CA 1
ATOM 1208 C C . TRP A 1 157 ? 15.292 -1.338 -2.564 1.00 89.75 157 TRP A C 1
ATOM 1210 O O . TRP A 1 157 ? 14.997 -1.504 -3.746 1.00 89.75 157 TRP A O 1
ATOM 1220 N N . LEU A 1 158 ? 14.770 -0.339 -1.845 1.00 89.44 158 LEU A N 1
ATOM 1221 C CA . LEU A 1 158 ? 13.781 0.575 -2.403 1.00 89.44 158 LEU A CA 1
ATOM 1222 C C . LEU A 1 158 ? 13.768 1.945 -1.714 1.00 89.44 158 LEU A C 1
ATOM 1224 O O . LEU A 1 158 ? 13.372 2.075 -0.552 1.00 89.44 158 LEU A O 1
ATOM 1228 N N . LYS A 1 159 ? 14.084 2.991 -2.484 1.00 88.12 159 LYS A N 1
ATOM 1229 C CA . LYS A 1 159 ? 14.138 4.391 -2.023 1.00 88.12 159 LYS A CA 1
ATOM 1230 C C . LYS A 1 159 ? 12.813 4.906 -1.448 1.00 88.12 159 LYS A C 1
ATOM 1232 O O . LYS A 1 159 ? 12.827 5.628 -0.451 1.00 88.12 159 LYS A O 1
ATOM 1237 N N . ALA A 1 160 ? 11.675 4.478 -2.002 1.00 87.94 160 ALA A N 1
ATOM 1238 C CA . ALA A 1 160 ? 10.331 4.921 -1.601 1.00 87.94 160 ALA A CA 1
ATOM 1239 C C . ALA A 1 160 ? 9.993 4.694 -0.114 1.00 87.94 160 ALA A C 1
ATOM 1241 O O . ALA A 1 160 ? 9.137 5.367 0.463 1.00 87.94 160 ALA A O 1
ATOM 1242 N N . LEU A 1 161 ? 10.666 3.743 0.540 1.00 91.31 161 LEU A N 1
ATOM 1243 C CA . LEU A 1 161 ? 10.428 3.425 1.948 1.00 91.31 161 LEU A CA 1
ATOM 1244 C C . LEU A 1 161 ? 11.049 4.441 2.912 1.00 91.31 161 LEU A C 1
ATOM 1246 O O . LEU A 1 161 ? 10.571 4.561 4.040 1.00 91.31 161 LEU A O 1
ATOM 1250 N N . VAL A 1 162 ? 12.066 5.196 2.486 1.00 91.19 162 VAL A N 1
ATOM 1251 C CA . VAL A 1 162 ? 12.714 6.227 3.312 1.00 91.19 162 VAL A CA 1
ATOM 1252 C C . VAL A 1 162 ? 11.731 7.334 3.720 1.00 91.19 162 VAL A C 1
ATOM 1254 O O . VAL A 1 162 ? 11.549 7.534 4.926 1.00 91.19 162 VAL A O 1
ATOM 1257 N N . PRO A 1 163 ? 11.044 8.035 2.793 1.00 90.94 163 PRO A N 1
ATOM 1258 C CA . PRO A 1 163 ? 10.094 9.079 3.175 1.00 90.94 163 PRO A CA 1
ATOM 1259 C C . PRO A 1 163 ? 8.907 8.523 3.973 1.00 90.94 163 PRO A C 1
ATOM 1261 O O . PRO A 1 163 ? 8.434 9.176 4.905 1.00 90.94 163 PRO A O 1
ATOM 1264 N N . LEU A 1 164 ? 8.463 7.294 3.686 1.00 92.38 164 LEU A N 1
ATOM 1265 C CA . LEU A 1 164 ? 7.418 6.624 4.465 1.00 92.38 164 LEU A CA 1
ATOM 1266 C C . LEU A 1 164 ? 7.870 6.322 5.902 1.00 92.38 164 LEU A C 1
ATOM 1268 O O . LEU A 1 164 ? 7.087 6.504 6.835 1.00 92.38 164 LEU A O 1
ATOM 1272 N N . ALA A 1 165 ? 9.126 5.915 6.108 1.00 91.81 165 ALA A N 1
ATOM 1273 C CA . ALA A 1 165 ? 9.686 5.703 7.441 1.00 91.81 165 ALA A CA 1
ATOM 1274 C C . ALA A 1 165 ? 9.765 7.023 8.219 1.00 91.81 165 ALA A C 1
ATOM 1276 O O . ALA A 1 165 ? 9.359 7.085 9.381 1.00 91.81 165 ALA A O 1
ATOM 1277 N N . VAL A 1 166 ? 10.212 8.104 7.573 1.00 92.56 166 VAL A N 1
ATOM 1278 C CA . VAL A 1 166 ? 10.236 9.446 8.179 1.00 92.56 166 VAL A CA 1
ATOM 1279 C C . VAL A 1 166 ? 8.826 9.890 8.567 1.00 92.56 166 VAL A C 1
ATOM 1281 O O . VAL A 1 166 ? 8.603 10.339 9.692 1.00 92.56 166 VAL A O 1
ATOM 1284 N N . ALA A 1 167 ? 7.845 9.703 7.686 1.00 92.94 167 ALA A N 1
ATOM 1285 C CA . ALA A 1 167 ? 6.458 10.030 7.981 1.00 92.94 167 ALA A CA 1
ATOM 1286 C C . ALA A 1 167 ? 5.897 9.207 9.151 1.00 92.94 167 ALA A C 1
ATOM 1288 O O . ALA A 1 167 ? 5.222 9.749 10.028 1.00 92.94 167 ALA A O 1
ATOM 1289 N N . MET A 1 168 ? 6.220 7.915 9.227 1.00 92.19 168 MET A N 1
ATOM 1290 C CA . MET A 1 168 ? 5.824 7.061 10.346 1.00 92.19 168 MET A CA 1
ATOM 1291 C C . MET A 1 168 ? 6.473 7.501 11.670 1.00 92.19 168 MET A C 1
ATOM 1293 O O . MET A 1 168 ? 5.841 7.416 12.726 1.00 92.19 168 MET A O 1
ATOM 1297 N N . LEU A 1 169 ? 7.702 8.024 11.630 1.00 92.44 169 LEU A N 1
ATOM 1298 C CA . LEU A 1 169 ? 8.395 8.587 12.791 1.00 92.44 169 LEU A CA 1
ATOM 1299 C C . LEU A 1 169 ? 7.729 9.879 13.274 1.00 92.44 169 LEU A C 1
ATOM 1301 O O . LEU A 1 169 ? 7.430 10.008 14.461 1.00 92.44 169 LEU A O 1
ATOM 1305 N N . VAL A 1 170 ? 7.472 10.816 12.361 1.00 92.56 170 VAL A N 1
ATOM 1306 C CA . VAL A 1 170 ? 6.963 12.153 12.699 1.00 92.56 170 VAL A CA 1
ATOM 1307 C C . VAL A 1 170 ? 5.470 12.130 13.015 1.00 92.56 170 VAL A C 1
ATOM 1309 O O . VAL A 1 170 ? 5.042 12.736 13.992 1.00 92.56 170 VAL A O 1
ATOM 1312 N N . LEU A 1 171 ? 4.670 11.424 12.217 1.00 92.31 171 LEU A N 1
ATOM 1313 C CA . LEU A 1 171 ? 3.208 11.425 12.317 1.00 92.31 171 LEU A CA 1
ATOM 1314 C C . LEU A 1 171 ? 2.676 10.164 13.003 1.00 92.31 171 LEU A C 1
ATOM 1316 O O . LEU A 1 171 ? 1.722 10.234 13.780 1.00 92.31 171 LEU A O 1
ATOM 1320 N N . GLY A 1 172 ? 3.308 9.010 12.777 1.00 88.44 172 GLY A N 1
ATOM 1321 C CA . GLY A 1 172 ? 2.849 7.728 13.317 1.00 88.44 172 GLY A CA 1
ATOM 1322 C C . GLY A 1 172 ? 3.050 7.571 14.826 1.00 88.44 172 GLY A C 1
ATOM 1323 O O . GLY A 1 172 ? 2.133 7.133 15.527 1.00 88.44 172 GLY A O 1
ATOM 1324 N N . LEU A 1 173 ? 4.213 7.965 15.359 1.00 90.19 173 LEU A N 1
ATOM 1325 C CA . LEU A 1 173 ? 4.493 7.878 16.801 1.00 90.19 173 LEU A CA 1
ATOM 1326 C C . LEU A 1 173 ? 3.538 8.747 17.648 1.00 90.19 173 LEU A C 1
ATOM 1328 O O . LEU A 1 173 ? 2.993 8.227 18.636 1.00 90.19 173 LEU A O 1
ATOM 1332 N N . PRO A 1 174 ? 3.273 10.027 17.297 1.00 90.06 174 PRO A N 1
ATOM 1333 C CA . PRO A 1 174 ? 2.244 10.814 17.973 1.00 90.06 174 PRO A CA 1
ATOM 1334 C C . PRO A 1 174 ? 0.842 10.240 17.781 1.00 90.06 174 PRO A C 1
ATOM 1336 O O . PRO A 1 174 ? 0.094 10.154 18.757 1.00 90.06 174 PRO A O 1
ATOM 1339 N N . ALA A 1 175 ? 0.496 9.780 16.570 1.00 87.88 175 ALA A N 1
ATOM 1340 C CA . ALA A 1 175 ? -0.822 9.209 16.293 1.00 87.88 175 ALA A CA 1
ATOM 1341 C C . ALA A 1 175 ? -1.139 8.015 17.204 1.00 87.88 175 ALA A C 1
ATOM 1343 O O . ALA A 1 175 ? -2.264 7.914 17.694 1.00 87.88 175 ALA A O 1
ATOM 1344 N N . MET A 1 176 ? -0.148 7.168 17.511 1.00 88.19 176 MET A N 1
ATOM 1345 C CA . MET A 1 176 ? -0.275 6.015 18.419 1.00 88.19 176 MET A CA 1
ATOM 1346 C C . MET A 1 176 ? -0.179 6.358 19.915 1.00 88.19 176 MET A C 1
ATOM 1348 O O . MET A 1 176 ? -0.310 5.466 20.759 1.00 88.19 176 MET A O 1
ATOM 1352 N N . LYS A 1 177 ? 0.023 7.638 20.267 1.00 85.44 177 LYS A N 1
ATOM 1353 C CA . LYS A 1 177 ? 0.236 8.132 21.643 1.00 85.44 177 LYS A CA 1
ATOM 1354 C C . LYS A 1 177 ? 1.459 7.522 22.334 1.00 85.44 177 LYS A C 1
ATOM 1356 O O . LYS A 1 177 ? 1.469 7.345 23.553 1.00 85.44 177 LYS A O 1
ATOM 1361 N N . VAL A 1 178 ? 2.498 7.205 21.562 1.00 86.38 178 VAL A N 1
ATOM 1362 C CA . VAL A 1 178 ? 3.739 6.604 22.082 1.00 86.38 178 VAL A CA 1
ATOM 1363 C C . VAL A 1 178 ? 4.933 7.563 22.010 1.00 86.38 178 VAL A C 1
ATOM 1365 O O . VAL A 1 178 ? 6.039 7.216 22.417 1.00 86.38 178 VAL A O 1
ATOM 1368 N N . PHE A 1 179 ? 4.719 8.800 21.556 1.00 85.06 179 PHE A N 1
ATOM 1369 C CA . PHE A 1 179 ? 5.778 9.795 21.406 1.00 85.06 179 PHE A CA 1
ATOM 1370 C C . PHE A 1 179 ? 6.434 10.153 22.753 1.00 85.06 179 PHE A C 1
ATOM 1372 O O . PHE A 1 179 ? 5.905 10.917 23.558 1.00 85.06 179 PHE A O 1
ATOM 1379 N N . ARG A 1 180 ? 7.590 9.538 23.016 1.00 87.56 180 ARG A N 1
ATOM 1380 C CA . ARG A 1 180 ? 8.447 9.733 24.192 1.00 87.56 180 ARG A CA 1
ATOM 1381 C C . ARG A 1 180 ? 9.898 9.563 23.771 1.00 87.56 180 ARG A C 1
ATOM 1383 O O . ARG A 1 180 ? 10.175 8.827 22.827 1.00 87.56 180 ARG A O 1
ATOM 1390 N N . LEU A 1 181 ? 10.827 10.124 24.544 1.00 88.19 181 LEU A N 1
ATOM 1391 C CA . LEU A 1 181 ? 12.263 10.039 24.253 1.00 88.19 181 LEU A CA 1
ATOM 1392 C C . LEU A 1 181 ? 12.746 8.593 24.037 1.00 88.19 181 LEU A C 1
ATOM 1394 O O . LEU A 1 181 ? 13.453 8.319 23.078 1.00 88.19 181 LEU A O 1
ATOM 1398 N N . LYS A 1 182 ? 12.304 7.641 24.870 1.00 89.19 182 LYS A N 1
ATOM 1399 C CA . LYS A 1 182 ? 12.673 6.220 24.719 1.00 89.19 182 LYS A CA 1
ATOM 1400 C C . LYS A 1 182 ? 12.169 5.602 23.409 1.00 89.19 182 LYS A C 1
ATOM 1402 O O . LYS A 1 182 ? 12.880 4.809 22.805 1.00 89.19 182 LYS A O 1
ATOM 1407 N N . ALA A 1 183 ? 10.961 5.964 22.976 1.00 89.06 183 ALA A N 1
ATOM 1408 C CA . ALA A 1 183 ? 10.399 5.500 21.710 1.00 89.06 183 ALA A CA 1
ATOM 1409 C C . ALA A 1 183 ? 11.120 6.136 20.514 1.00 89.06 183 ALA A C 1
ATOM 1411 O O . ALA A 1 183 ? 11.403 5.443 19.545 1.00 89.06 183 ALA A O 1
ATOM 1412 N N . LEU A 1 184 ? 11.474 7.422 20.619 1.00 91.56 184 LEU A N 1
ATOM 1413 C CA . LEU A 1 184 ? 12.261 8.127 19.610 1.00 91.56 184 LEU A CA 1
ATOM 1414 C C . LEU A 1 184 ? 13.655 7.508 19.457 1.00 91.56 184 LEU A C 1
ATOM 1416 O O . LEU A 1 184 ? 14.056 7.190 18.346 1.00 91.56 184 LEU A O 1
ATOM 1420 N N . ILE A 1 185 ? 14.363 7.268 20.566 1.00 93.25 185 ILE A N 1
ATOM 1421 C CA . ILE A 1 185 ? 15.678 6.611 20.552 1.00 93.25 185 ILE A CA 1
ATOM 1422 C C . ILE A 1 185 ? 15.572 5.230 19.906 1.00 93.25 185 ILE A C 1
ATOM 1424 O O . ILE A 1 185 ? 16.397 4.879 19.074 1.00 93.25 185 ILE A O 1
ATOM 1428 N N . ALA A 1 186 ? 14.544 4.453 20.238 1.00 93.06 186 ALA A N 1
ATOM 1429 C CA . ALA A 1 186 ? 14.354 3.138 19.642 1.00 93.06 186 ALA A CA 1
ATOM 1430 C C . ALA A 1 186 ? 14.026 3.182 18.150 1.00 93.06 186 ALA A C 1
ATOM 1432 O O . ALA A 1 186 ? 14.526 2.346 17.406 1.00 93.06 186 ALA A O 1
ATOM 1433 N N . ALA A 1 187 ? 13.230 4.156 17.709 1.00 93.38 187 ALA A N 1
ATOM 1434 C CA . ALA A 1 187 ? 12.977 4.384 16.293 1.00 93.38 187 ALA A CA 1
ATOM 1435 C C . ALA A 1 187 ? 14.274 4.736 15.551 1.00 93.38 187 ALA A C 1
ATOM 1437 O O . ALA A 1 187 ? 14.598 4.104 14.550 1.00 93.38 187 ALA A O 1
ATOM 1438 N N . LEU A 1 188 ? 15.058 5.677 16.086 1.00 94.88 188 LEU A N 1
ATOM 1439 C CA . LEU A 1 188 ? 16.339 6.090 15.509 1.00 94.88 188 LEU A CA 1
ATOM 1440 C C . LEU A 1 188 ? 17.362 4.949 15.490 1.00 94.88 188 LEU A C 1
ATOM 1442 O O . LEU A 1 188 ? 18.035 4.756 14.483 1.00 94.88 188 LEU A O 1
ATOM 1446 N N . LEU A 1 189 ? 17.441 4.149 16.557 1.00 95.44 189 LEU A N 1
ATOM 1447 C CA . LEU A 1 189 ? 18.272 2.945 16.589 1.00 95.44 189 LEU A CA 1
ATOM 1448 C C . LEU A 1 189 ? 17.805 1.921 15.554 1.00 95.44 189 LEU A C 1
ATOM 1450 O O . LEU A 1 189 ? 18.640 1.337 14.870 1.00 95.44 189 LEU A O 1
ATOM 1454 N N . GLY A 1 190 ? 16.493 1.719 15.403 1.00 94.56 190 GLY A N 1
ATOM 1455 C CA . GLY A 1 190 ? 15.930 0.848 14.371 1.00 94.56 190 GLY A CA 1
ATOM 1456 C C . GLY A 1 190 ? 16.337 1.302 12.971 1.00 94.56 190 GLY A C 1
ATOM 1457 O O . GLY A 1 190 ? 16.779 0.482 12.173 1.00 94.56 190 GLY A O 1
ATOM 1458 N N . ILE A 1 191 ? 16.291 2.613 12.710 1.00 94.69 191 ILE A N 1
ATOM 1459 C CA . ILE A 1 191 ? 16.753 3.191 11.445 1.00 94.69 191 ILE A CA 1
ATOM 1460 C C . ILE A 1 191 ? 18.254 2.969 11.261 1.00 94.69 191 ILE A C 1
ATOM 1462 O O . ILE A 1 191 ? 18.646 2.490 10.206 1.00 94.69 191 ILE A O 1
ATOM 1466 N N . ALA A 1 192 ? 19.082 3.272 12.260 1.00 93.94 192 ALA A N 1
ATOM 1467 C CA . ALA A 1 192 ? 20.539 3.232 12.144 1.00 93.94 192 ALA A CA 1
ATOM 1468 C C . ALA A 1 192 ? 21.127 1.811 12.066 1.00 93.94 192 ALA A C 1
ATOM 1470 O O . ALA A 1 192 ? 22.149 1.611 11.413 1.00 93.94 192 ALA A O 1
ATOM 1471 N N . THR A 1 193 ? 20.495 0.820 12.707 1.00 93.75 193 THR A N 1
ATOM 1472 C CA . THR A 1 193 ? 21.039 -0.548 12.822 1.00 93.75 193 THR A CA 1
ATOM 1473 C C . THR A 1 193 ? 21.392 -1.194 11.472 1.00 93.75 193 THR A C 1
ATOM 1475 O O . THR A 1 193 ? 22.527 -1.649 11.345 1.00 93.75 193 THR A O 1
ATOM 1478 N N . PRO A 1 194 ? 20.504 -1.269 10.456 1.00 91.75 194 PRO A N 1
ATOM 1479 C CA . PRO A 1 194 ? 20.840 -1.942 9.197 1.00 91.75 194 PRO A CA 1
ATOM 1480 C C . PRO A 1 194 ? 22.004 -1.271 8.458 1.00 91.75 194 PRO A C 1
ATOM 1482 O O . PRO A 1 194 ? 22.861 -1.964 7.916 1.00 91.75 194 PRO A O 1
ATOM 1485 N N . TRP A 1 195 ? 22.097 0.060 8.502 1.00 88.88 195 TRP A N 1
ATOM 1486 C CA . TRP A 1 195 ? 23.214 0.801 7.908 1.00 88.88 195 TRP A CA 1
ATOM 1487 C C . TRP A 1 195 ? 24.530 0.542 8.642 1.00 88.88 195 TRP A C 1
ATOM 1489 O O . TRP A 1 195 ? 25.562 0.343 8.005 1.00 88.88 195 TRP A O 1
ATOM 1499 N N . TRP A 1 196 ? 24.492 0.484 9.976 1.00 90.94 196 TRP A N 1
ATOM 1500 C CA . TRP A 1 196 ? 25.658 0.129 10.784 1.00 90.94 196 TRP A CA 1
ATOM 1501 C C . TRP A 1 196 ? 26.134 -1.298 10.494 1.00 90.94 196 TRP A C 1
ATOM 1503 O O . TRP A 1 196 ? 27.329 -1.536 10.348 1.00 90.94 196 TRP A O 1
ATOM 1513 N N . LEU A 1 197 ? 25.206 -2.253 10.367 1.00 90.31 197 LEU A N 1
ATOM 1514 C CA . LEU A 1 197 ? 25.537 -3.638 10.029 1.00 90.31 197 LEU A CA 1
ATOM 1515 C C . LEU A 1 197 ? 26.201 -3.742 8.653 1.00 90.31 197 LEU A C 1
ATOM 1517 O O . LEU A 1 197 ? 27.218 -4.419 8.525 1.00 90.31 197 LEU A O 1
ATOM 1521 N N . LEU A 1 198 ? 25.684 -3.034 7.647 1.00 88.00 198 LEU A N 1
ATOM 1522 C CA . LEU A 1 198 ? 26.301 -2.988 6.319 1.00 88.00 198 LEU A CA 1
ATOM 1523 C C . LEU A 1 198 ? 27.712 -2.401 6.347 1.00 88.00 198 LEU A C 1
ATOM 1525 O O . LEU A 1 198 ? 28.608 -2.930 5.688 1.00 88.00 198 LEU A O 1
ATOM 1529 N N . PHE A 1 199 ? 27.908 -1.342 7.134 1.00 85.56 199 PHE A N 1
ATOM 1530 C CA . PHE A 1 199 ? 29.224 -0.752 7.345 1.00 85.56 199 PHE A CA 1
ATOM 1531 C C . PHE A 1 199 ? 30.198 -1.764 7.968 1.00 85.56 199 PHE A C 1
ATOM 1533 O O . PHE A 1 199 ? 31.313 -1.919 7.478 1.00 85.56 199 PHE A O 1
ATOM 1540 N N . CYS A 1 200 ? 29.771 -2.516 8.989 1.00 87.25 200 CYS A N 1
ATOM 1541 C CA . CYS A 1 200 ? 30.601 -3.542 9.629 1.00 87.25 200 CYS A CA 1
ATOM 1542 C C . CYS A 1 200 ? 30.949 -4.725 8.713 1.00 87.25 200 CYS A C 1
ATOM 1544 O O . CYS A 1 200 ? 32.023 -5.301 8.860 1.00 87.25 200 CYS A O 1
ATOM 1546 N N . VAL A 1 201 ? 30.063 -5.097 7.786 1.00 87.31 201 VAL A N 1
ATOM 1547 C CA . VAL A 1 201 ? 30.303 -6.186 6.818 1.00 87.31 201 VAL A CA 1
ATOM 1548 C C . VAL A 1 201 ? 31.277 -5.760 5.706 1.00 87.31 201 VAL A C 1
ATOM 1550 O O . VAL A 1 201 ? 31.826 -6.610 5.012 1.00 87.31 201 VAL A O 1
ATOM 1553 N N . GLY A 1 202 ? 31.545 -4.459 5.552 1.00 77.81 202 GLY A N 1
ATOM 1554 C CA . GLY A 1 202 ? 32.484 -3.946 4.552 1.00 77.81 202 GLY A CA 1
ATOM 1555 C C . GLY A 1 202 ? 31.909 -3.879 3.136 1.00 77.81 202 GLY A C 1
ATOM 1556 O O . GLY A 1 202 ? 32.668 -3.814 2.171 1.00 77.81 202 GLY A O 1
ATOM 1557 N N . SER A 1 203 ? 30.578 -3.879 2.987 1.00 75.31 203 SER A N 1
ATOM 1558 C CA . SER A 1 203 ? 29.947 -3.624 1.687 1.00 75.31 203 SER A CA 1
ATOM 1559 C C . SER A 1 203 ? 30.304 -2.204 1.227 1.00 75.31 203 SER A C 1
ATOM 1561 O O . SER A 1 203 ? 30.206 -1.284 2.042 1.00 75.31 203 SER A O 1
ATOM 1563 N N . PRO A 1 204 ? 30.710 -1.967 -0.036 1.00 60.66 204 PRO A N 1
ATOM 1564 C CA . PRO A 1 204 ? 31.014 -0.624 -0.519 1.00 60.66 204 PRO A CA 1
ATOM 1565 C C . PRO A 1 204 ? 29.725 0.205 -0.577 1.00 60.66 204 PRO A C 1
ATOM 1567 O O . PRO A 1 204 ? 28.997 0.206 -1.565 1.00 60.66 204 PRO A O 1
ATOM 1570 N N . VAL A 1 205 ? 29.419 0.906 0.516 1.00 63.66 205 VAL A N 1
ATOM 1571 C CA . VAL A 1 205 ? 28.267 1.802 0.617 1.00 63.66 205 VAL A CA 1
ATOM 1572 C C . VAL A 1 205 ? 28.637 3.108 -0.084 1.00 63.66 205 VAL A C 1
ATOM 1574 O O . VAL A 1 205 ? 29.177 4.028 0.526 1.00 63.66 205 VAL A O 1
ATOM 1577 N N . LYS A 1 206 ? 28.370 3.191 -1.389 1.00 68.81 206 LYS A N 1
ATOM 1578 C CA . LYS A 1 206 ? 28.168 4.473 -2.076 1.00 68.81 206 LYS A CA 1
ATOM 1579 C C . LYS A 1 206 ? 26.664 4.629 -2.268 1.00 68.81 206 LYS A C 1
ATOM 1581 O O . LYS A 1 206 ? 26.149 4.206 -3.296 1.00 68.81 206 LYS A O 1
ATOM 1586 N N . PRO A 1 207 ? 25.939 5.127 -1.255 1.00 66.38 207 PRO A N 1
ATOM 1587 C CA . PRO A 1 207 ? 24.498 5.186 -1.341 1.00 66.38 207 PRO A CA 1
ATOM 1588 C C . PRO A 1 207 ? 24.138 6.291 -2.331 1.00 66.38 207 PRO A C 1
ATOM 1590 O O . PRO A 1 207 ? 24.444 7.466 -2.113 1.00 66.38 207 PRO A O 1
ATOM 1593 N N . GLU A 1 208 ? 23.507 5.916 -3.437 1.00 66.12 208 GLU A N 1
ATOM 1594 C CA . GLU A 1 208 ? 23.047 6.880 -4.430 1.00 66.12 208 GLU A CA 1
ATOM 1595 C C . GLU A 1 208 ? 21.722 7.498 -3.982 1.00 66.12 208 GLU A C 1
ATOM 1597 O O . GLU A 1 208 ? 20.623 7.070 -4.350 1.00 66.12 208 GLU A O 1
ATOM 1602 N N . PHE A 1 209 ? 21.837 8.548 -3.171 1.00 64.44 209 PHE A N 1
ATOM 1603 C CA . PHE A 1 209 ? 20.723 9.420 -2.809 1.00 64.44 209 PHE A CA 1
ATOM 1604 C C . PHE A 1 209 ? 20.464 10.446 -3.917 1.00 64.44 209 PHE A C 1
ATOM 1606 O O . PHE A 1 209 ? 20.661 11.646 -3.750 1.00 64.44 209 PHE A O 1
ATOM 1613 N N . SER A 1 210 ? 20.029 9.963 -5.075 1.00 63.41 210 SER A N 1
ATOM 1614 C CA . SER A 1 210 ? 19.478 10.794 -6.141 1.00 63.41 210 SER A CA 1
ATOM 1615 C C . SER A 1 210 ? 17.970 10.934 -5.931 1.00 63.41 210 SER A C 1
ATOM 1617 O O . SER A 1 210 ? 17.198 10.053 -6.295 1.00 63.41 210 SER A O 1
ATOM 1619 N N . TRP A 1 211 ? 17.547 12.030 -5.296 1.00 60.19 211 TRP A N 1
ATOM 1620 C CA . TRP A 1 211 ? 16.139 12.429 -5.256 1.00 60.19 211 TRP A CA 1
ATOM 1621 C C . TRP A 1 211 ? 15.941 13.557 -6.258 1.00 60.19 211 TRP A C 1
ATOM 1623 O O . TRP A 1 211 ? 16.297 14.706 -5.994 1.00 60.19 211 TRP A O 1
ATOM 1633 N N . HIS A 1 212 ? 15.404 13.225 -7.424 1.00 63.25 212 HIS A N 1
ATOM 1634 C CA . HIS A 1 212 ? 15.107 14.206 -8.456 1.00 63.25 212 HIS A CA 1
ATOM 1635 C C . HIS A 1 212 ? 13.622 14.144 -8.775 1.00 63.25 212 HIS A C 1
ATOM 1637 O O . HIS A 1 212 ? 13.034 13.067 -8.803 1.00 63.25 212 HIS A O 1
ATOM 1643 N N . PHE A 1 213 ? 13.013 15.304 -9.021 1.00 63.25 213 PHE A N 1
ATOM 1644 C CA . PHE A 1 213 ? 11.674 15.334 -9.588 1.00 63.25 213 PHE A CA 1
ATOM 1645 C C . PHE A 1 213 ? 11.767 14.802 -11.017 1.00 63.25 213 PHE A C 1
ATOM 1647 O O . PHE A 1 213 ? 12.195 15.503 -11.937 1.00 63.25 213 PHE A O 1
ATOM 1654 N N . SER A 1 214 ? 11.460 13.524 -11.176 1.00 64.19 214 SER A N 1
ATOM 1655 C CA . SER A 1 214 ? 11.607 12.832 -12.440 1.00 64.19 214 SER A CA 1
ATOM 1656 C C . SER A 1 214 ? 10.366 13.039 -13.294 1.00 64.19 214 SER A C 1
ATOM 1658 O O . SER A 1 214 ? 9.229 12.859 -12.864 1.00 64.19 214 SER A O 1
ATOM 1660 N N . THR A 1 215 ? 10.560 13.412 -14.550 1.00 70.56 215 THR A N 1
ATOM 1661 C CA . THR A 1 215 ? 9.469 13.404 -15.532 1.00 70.56 215 THR A CA 1
ATOM 1662 C C . THR A 1 215 ? 9.413 12.081 -16.294 1.00 70.56 215 THR A C 1
ATOM 1664 O O . THR A 1 215 ? 8.644 11.967 -17.246 1.00 70.56 215 THR A O 1
ATOM 1667 N N . ALA A 1 216 ? 10.169 11.061 -15.851 1.00 70.38 216 ALA A N 1
ATOM 1668 C CA . ALA A 1 216 ? 10.289 9.774 -16.532 1.00 70.38 216 ALA A CA 1
ATOM 1669 C C . ALA A 1 216 ? 8.936 9.087 -16.738 1.00 70.38 216 ALA A C 1
ATOM 1671 O O . ALA A 1 216 ? 8.722 8.465 -17.777 1.00 70.38 216 ALA A O 1
ATOM 1672 N N . ILE A 1 217 ? 7.991 9.252 -15.808 1.00 76.62 217 ILE A N 1
ATOM 1673 C CA . ILE A 1 217 ? 6.626 8.734 -15.962 1.00 76.62 217 ILE A CA 1
ATOM 1674 C C . ILE A 1 217 ? 5.908 9.313 -17.189 1.00 76.62 217 ILE A C 1
ATOM 1676 O O . ILE A 1 217 ? 5.215 8.587 -17.898 1.00 76.62 217 ILE A O 1
ATOM 1680 N N . PHE A 1 218 ? 6.135 10.593 -17.493 1.00 77.50 218 PHE A N 1
ATOM 1681 C CA . PHE A 1 218 ? 5.510 11.293 -18.616 1.00 77.50 218 PHE A CA 1
ATOM 1682 C C . PHE A 1 218 ? 6.198 11.009 -19.957 1.00 77.50 218 PHE A C 1
ATOM 1684 O O . PHE A 1 218 ? 5.590 11.221 -21.006 1.00 77.50 218 PHE A O 1
ATOM 1691 N N . SER A 1 219 ? 7.453 10.549 -19.938 1.00 78.44 219 SER A N 1
ATOM 1692 C CA . SER A 1 219 ? 8.236 10.265 -21.148 1.00 78.44 219 SER A CA 1
ATOM 1693 C C . SER A 1 219 ? 8.303 8.782 -21.516 1.00 78.44 219 SER A C 1
ATOM 1695 O O . SER A 1 219 ? 8.469 8.466 -22.689 1.00 78.44 219 SER A O 1
ATOM 1697 N N . THR A 1 220 ? 8.208 7.881 -20.534 1.00 81.62 220 THR A N 1
ATOM 1698 C CA . THR A 1 220 ? 8.448 6.435 -20.716 1.00 81.62 220 THR A CA 1
ATOM 1699 C C . THR A 1 220 ? 7.158 5.669 -20.991 1.00 81.62 220 THR A C 1
ATOM 1701 O O . THR A 1 220 ? 7.157 4.716 -21.768 1.00 81.62 220 THR A O 1
ATOM 1704 N N . ILE A 1 221 ? 6.047 6.085 -20.377 1.00 84.62 221 ILE A N 1
ATOM 1705 C CA . ILE A 1 221 ? 4.755 5.412 -20.525 1.00 84.62 221 ILE A CA 1
ATOM 1706 C C . ILE A 1 221 ? 4.018 5.960 -21.760 1.00 84.62 221 ILE A C 1
ATOM 1708 O O . ILE A 1 221 ? 3.912 7.182 -21.921 1.00 84.62 221 ILE A O 1
ATOM 1712 N N . PRO A 1 222 ? 3.450 5.094 -22.623 1.00 87.06 222 PRO A N 1
ATOM 1713 C CA . PRO A 1 222 ? 2.571 5.517 -23.709 1.00 87.06 222 PRO A CA 1
ATOM 1714 C C . PRO A 1 222 ? 1.430 6.410 -23.206 1.00 87.06 222 PRO A C 1
ATOM 1716 O O . PRO A 1 222 ? 0.785 6.105 -22.205 1.00 87.06 222 PRO A O 1
ATOM 1719 N N . ARG A 1 223 ? 1.124 7.493 -23.935 1.00 87.44 223 ARG A N 1
ATOM 1720 C CA . ARG A 1 223 ? 0.154 8.520 -23.498 1.00 87.44 223 ARG A CA 1
ATOM 1721 C C . ARG A 1 223 ? -1.196 7.948 -23.053 1.00 87.44 223 ARG A C 1
ATOM 1723 O O . ARG A 1 223 ? -1.749 8.416 -22.067 1.00 87.44 223 ARG A O 1
ATOM 1730 N N . TRP A 1 224 ? -1.715 6.944 -23.757 1.00 86.94 224 TRP A N 1
ATOM 1731 C CA . TRP A 1 224 ? -3.004 6.324 -23.437 1.00 86.94 224 TRP A CA 1
ATOM 1732 C C . TRP A 1 224 ? -2.974 5.541 -22.119 1.00 86.94 224 TRP A C 1
ATOM 1734 O O . TRP A 1 224 ? -3.855 5.728 -21.284 1.00 86.94 224 TRP A O 1
ATOM 1744 N N . GLN A 1 225 ? -1.921 4.750 -21.893 1.00 86.25 225 GLN A N 1
ATOM 1745 C CA . GLN A 1 225 ? -1.708 4.025 -20.635 1.00 86.25 225 GLN A CA 1
ATOM 1746 C C . GLN A 1 225 ? -1.445 4.985 -19.469 1.00 86.25 225 GLN A C 1
ATOM 1748 O O . GLN A 1 225 ? -1.920 4.765 -18.361 1.00 86.25 225 GLN A O 1
ATOM 1753 N N . LEU A 1 226 ? -0.740 6.091 -19.722 1.00 88.75 226 LEU A N 1
ATOM 1754 C CA . LEU A 1 226 ? -0.498 7.125 -18.719 1.00 88.75 226 LEU A CA 1
ATOM 1755 C C . LEU A 1 226 ? -1.796 7.814 -18.278 1.00 88.75 226 LEU A C 1
ATOM 1757 O O . LEU A 1 226 ? -1.996 8.033 -17.086 1.00 88.75 226 LEU A O 1
ATOM 1761 N N . ILE A 1 227 ? -2.685 8.155 -19.219 1.00 90.94 227 ILE A N 1
ATOM 1762 C CA . ILE A 1 227 ? -3.989 8.754 -18.892 1.00 90.94 227 ILE A CA 1
ATOM 1763 C C . ILE A 1 227 ? -4.801 7.793 -18.025 1.00 90.94 227 ILE A C 1
ATOM 1765 O O . ILE A 1 227 ? -5.335 8.214 -17.001 1.00 90.94 227 ILE A O 1
ATOM 1769 N N . HIS A 1 228 ? -4.859 6.516 -18.404 1.00 91.31 228 HIS A N 1
ATOM 1770 C CA . HIS A 1 228 ? -5.560 5.498 -17.625 1.00 91.31 228 HIS A CA 1
ATOM 1771 C C . HIS A 1 228 ? -4.982 5.370 -16.206 1.00 91.31 228 HIS A C 1
ATOM 1773 O O . HIS A 1 228 ? -5.726 5.519 -15.235 1.00 91.31 228 HIS A O 1
ATOM 1779 N N . LEU A 1 229 ? -3.655 5.254 -16.075 1.00 90.75 229 LEU A N 1
ATOM 1780 C CA . LEU A 1 229 ? -2.950 5.204 -14.790 1.00 90.75 229 LEU A CA 1
ATOM 1781 C C . LEU A 1 229 ? -3.288 6.397 -13.887 1.00 90.75 229 LEU A C 1
ATOM 1783 O O . LEU A 1 229 ? -3.560 6.225 -12.699 1.00 90.75 229 LEU A O 1
ATOM 1787 N N . LEU A 1 230 ? -3.278 7.613 -14.443 1.00 91.88 230 LEU A N 1
ATOM 1788 C CA . LEU A 1 230 ? -3.588 8.835 -13.701 1.00 91.88 230 LEU A CA 1
ATOM 1789 C C . LEU A 1 230 ? -5.057 8.893 -13.280 1.00 91.88 230 LEU A C 1
ATOM 1791 O O . LEU A 1 230 ? -5.344 9.291 -12.151 1.00 91.88 230 LEU A O 1
ATOM 1795 N N . VAL A 1 231 ? -5.984 8.487 -14.153 1.00 94.19 231 VAL A N 1
ATOM 1796 C CA . VAL A 1 231 ? -7.417 8.428 -13.832 1.00 94.19 231 VAL A CA 1
ATOM 1797 C C . VAL A 1 231 ? -7.669 7.418 -12.721 1.00 94.19 231 VAL A C 1
ATOM 1799 O O . VAL A 1 231 ? -8.374 7.729 -11.763 1.00 94.19 231 VAL A O 1
ATOM 1802 N N . ALA A 1 232 ? -7.065 6.239 -12.808 1.00 92.88 232 ALA A N 1
ATOM 1803 C CA . ALA A 1 232 ? -7.244 5.199 -11.816 1.00 92.88 232 ALA A CA 1
ATOM 1804 C C . ALA A 1 232 ? -6.595 5.568 -10.468 1.00 92.88 232 ALA A C 1
ATOM 1806 O O . ALA A 1 232 ? -7.209 5.403 -9.414 1.00 92.88 232 ALA A O 1
ATOM 1807 N N . ALA A 1 233 ? -5.412 6.190 -10.479 1.00 93.12 233 ALA A N 1
ATOM 1808 C CA . ALA A 1 233 ? -4.805 6.742 -9.269 1.00 93.12 233 ALA A CA 1
ATOM 1809 C C . ALA A 1 233 ? -5.665 7.850 -8.638 1.00 93.12 233 ALA A C 1
ATOM 1811 O O . ALA A 1 233 ? -5.902 7.840 -7.427 1.00 93.12 233 ALA A O 1
ATOM 1812 N N . ALA A 1 234 ? -6.179 8.781 -9.448 1.00 94.62 234 ALA A N 1
ATOM 1813 C CA . ALA A 1 234 ? -7.081 9.831 -8.986 1.00 94.62 234 ALA A CA 1
ATOM 1814 C C . ALA A 1 234 ? -8.375 9.248 -8.403 1.00 94.62 234 ALA A C 1
ATOM 1816 O O . ALA A 1 234 ? -8.848 9.726 -7.371 1.00 94.62 234 ALA A O 1
ATOM 1817 N N . PHE A 1 235 ? -8.912 8.191 -9.017 1.00 94.81 235 PHE A N 1
ATOM 1818 C CA . PHE A 1 235 ? -10.070 7.467 -8.514 1.00 94.81 235 PHE A CA 1
ATOM 1819 C C . PHE A 1 235 ? -9.790 6.850 -7.138 1.00 94.81 235 PHE A C 1
ATOM 1821 O O . PHE A 1 235 ? -10.525 7.139 -6.195 1.00 94.81 235 PHE A O 1
ATOM 1828 N N . SER A 1 236 ? -8.695 6.106 -6.965 1.00 94.19 236 SER A N 1
ATOM 1829 C CA . SER A 1 236 ? -8.320 5.533 -5.663 1.00 94.19 236 SER A CA 1
ATOM 1830 C C . SER A 1 236 ? -8.130 6.578 -4.569 1.00 94.19 236 SER A C 1
ATOM 1832 O O . SER A 1 236 ? -8.585 6.386 -3.438 1.00 94.19 236 SER A O 1
ATOM 1834 N N . ILE A 1 237 ? -7.490 7.704 -4.898 1.00 94.75 237 ILE A N 1
ATOM 1835 C CA . ILE A 1 237 ? -7.320 8.825 -3.968 1.00 94.75 237 ILE A CA 1
ATOM 1836 C C . ILE A 1 237 ? -8.686 9.410 -3.601 1.00 94.75 237 ILE A C 1
ATOM 1838 O O . ILE A 1 237 ? -8.972 9.596 -2.417 1.00 94.75 237 ILE A O 1
ATOM 1842 N N . ALA A 1 238 ? -9.546 9.673 -4.588 1.00 94.62 238 ALA A N 1
ATOM 1843 C CA . ALA A 1 238 ? -10.873 10.231 -4.365 1.00 94.62 238 ALA A CA 1
ATOM 1844 C C . ALA A 1 238 ? -11.723 9.307 -3.483 1.00 94.62 238 ALA A C 1
ATOM 1846 O O . ALA A 1 238 ? -12.249 9.748 -2.462 1.00 94.62 238 ALA A O 1
ATOM 1847 N N . VAL A 1 239 ? -11.787 8.014 -3.808 1.00 92.81 239 VAL A N 1
ATOM 1848 C CA . VAL A 1 239 ? -12.521 7.007 -3.030 1.00 92.81 239 VAL A CA 1
ATOM 1849 C C . VAL A 1 239 ? -11.975 6.920 -1.606 1.00 92.81 239 VAL A C 1
ATOM 1851 O O . VAL A 1 239 ? -12.739 7.042 -0.645 1.00 92.81 239 VAL A O 1
ATOM 1854 N N . GLY A 1 240 ? -10.657 6.776 -1.447 1.00 91.19 240 GLY A N 1
ATOM 1855 C CA . GLY A 1 240 ? -10.015 6.681 -0.138 1.00 91.19 240 GLY A CA 1
ATOM 1856 C C . GLY A 1 240 ? -10.265 7.914 0.735 1.00 91.19 240 GLY A C 1
ATOM 1857 O O . GLY A 1 240 ? -10.647 7.781 1.901 1.00 91.19 240 GLY A O 1
ATOM 1858 N N . MET A 1 241 ? -10.111 9.117 0.178 1.00 90.69 241 MET A N 1
ATOM 1859 C CA . MET A 1 241 ? -10.271 10.381 0.907 1.00 90.69 241 MET A CA 1
ATOM 1860 C C . MET A 1 241 ? -11.735 10.715 1.205 1.00 90.69 241 MET A C 1
ATOM 1862 O O . MET A 1 241 ? -12.057 11.106 2.330 1.00 90.69 241 MET A O 1
ATOM 1866 N N . SER A 1 242 ? -12.647 10.525 0.247 1.00 91.75 242 SER A N 1
ATOM 1867 C CA . SER A 1 242 ? -14.079 10.762 0.464 1.00 91.75 242 SER A CA 1
ATOM 1868 C C . SER A 1 242 ? -14.642 9.822 1.528 1.00 91.75 242 SER A C 1
ATOM 1870 O O . SER A 1 242 ? -15.315 10.274 2.458 1.00 91.75 242 SER A O 1
ATOM 1872 N N . LEU A 1 243 ? -14.317 8.527 1.454 1.00 91.06 243 LEU A N 1
ATOM 1873 C CA . LEU A 1 243 ? -14.762 7.558 2.456 1.00 91.06 243 LEU A CA 1
ATOM 1874 C C . LEU A 1 243 ? -14.117 7.806 3.813 1.00 91.06 243 LEU A C 1
ATOM 1876 O O . LEU A 1 243 ? -14.798 7.685 4.827 1.00 91.06 243 LEU A O 1
ATOM 1880 N N . THR A 1 244 ? -12.854 8.236 3.847 1.00 89.50 244 THR A N 1
ATOM 1881 C CA . THR A 1 244 ? -12.221 8.711 5.082 1.00 89.50 244 THR A CA 1
ATOM 1882 C C . THR A 1 244 ? -13.038 9.830 5.721 1.00 89.50 244 THR A C 1
ATOM 1884 O O . THR A 1 244 ? -13.386 9.724 6.897 1.00 89.50 244 THR A O 1
ATOM 1887 N N . GLY A 1 245 ? -13.391 10.873 4.962 1.00 87.56 245 GLY A N 1
ATOM 1888 C CA . GLY A 1 245 ? -14.175 12.001 5.469 1.00 87.56 245 GLY A CA 1
ATOM 1889 C C . GLY A 1 245 ? -15.518 11.562 6.055 1.00 87.56 245 GLY A C 1
ATOM 1890 O O . GLY A 1 245 ? -15.861 11.938 7.177 1.00 87.56 245 GLY A O 1
ATOM 1891 N N . ILE A 1 246 ? -16.237 10.690 5.344 1.00 89.00 246 ILE A N 1
ATOM 1892 C CA . ILE A 1 246 ? -17.524 10.138 5.791 1.00 89.00 246 ILE A CA 1
ATOM 1893 C C . ILE A 1 246 ? -17.348 9.292 7.063 1.00 89.00 246 ILE A C 1
ATOM 1895 O O . ILE A 1 246 ? -18.066 9.475 8.048 1.00 89.00 246 ILE A O 1
ATOM 1899 N N . ASN A 1 247 ? -16.364 8.392 7.074 1.00 88.56 247 ASN A N 1
ATOM 1900 C CA . ASN A 1 247 ? -16.091 7.501 8.198 1.00 88.56 247 ASN A CA 1
ATOM 1901 C C . ASN A 1 247 ? -15.662 8.274 9.451 1.00 88.56 247 ASN A C 1
ATOM 1903 O O . ASN A 1 247 ? -16.061 7.918 10.564 1.00 88.56 247 ASN A O 1
ATOM 1907 N N . MET A 1 248 ? -14.876 9.346 9.297 1.00 85.44 248 MET A N 1
ATOM 1908 C CA . MET A 1 248 ? -14.388 10.152 10.418 1.00 85.44 248 MET A CA 1
ATOM 1909 C C . MET A 1 248 ? -15.529 10.733 11.256 1.00 85.44 248 MET A C 1
ATOM 1911 O O . MET A 1 248 ? -15.427 10.704 12.482 1.00 85.44 248 MET A O 1
ATOM 1915 N N . LEU A 1 249 ? -16.641 11.153 10.639 1.00 84.81 249 LEU A N 1
ATOM 1916 C CA . LEU A 1 249 ? -17.802 11.705 11.354 1.00 84.81 249 LEU A CA 1
ATOM 1917 C C . LEU A 1 249 ? -18.345 10.755 12.432 1.00 84.81 249 LEU A C 1
ATOM 1919 O O . LEU A 1 249 ? -18.759 11.202 13.498 1.00 84.81 249 LEU A O 1
ATOM 1923 N N . ARG A 1 250 ? -18.303 9.439 12.187 1.00 82.69 250 ARG A N 1
ATOM 1924 C CA . ARG A 1 250 ? -18.721 8.419 13.165 1.00 82.69 250 ARG A CA 1
ATOM 1925 C C . ARG A 1 250 ? -17.574 7.892 14.025 1.00 82.69 250 ARG A C 1
ATOM 1927 O O . ARG A 1 250 ? -17.793 7.489 15.164 1.00 82.69 250 ARG A O 1
ATOM 1934 N N . ILE A 1 251 ? -16.348 7.874 13.506 1.00 84.50 251 ILE A N 1
ATOM 1935 C CA . ILE A 1 251 ? -15.184 7.354 14.238 1.00 84.50 251 ILE A CA 1
ATOM 1936 C C . ILE A 1 251 ? -14.725 8.323 15.341 1.00 84.50 251 ILE A C 1
ATOM 1938 O O . ILE A 1 251 ? -14.157 7.879 16.339 1.00 84.50 251 ILE A O 1
ATOM 1942 N N . ILE A 1 252 ? -15.005 9.627 15.231 1.00 82.81 252 ILE A N 1
ATOM 1943 C CA . ILE A 1 252 ? -14.661 10.618 16.269 1.00 82.81 252 ILE A CA 1
ATOM 1944 C C . ILE A 1 252 ? -15.305 10.284 17.624 1.00 82.81 252 ILE A C 1
ATOM 1946 O O . ILE A 1 252 ? -14.649 10.446 18.657 1.00 82.81 252 ILE A O 1
ATOM 1950 N N . SER A 1 253 ? -16.542 9.773 17.617 1.00 84.62 253 SER A N 1
ATOM 1951 C CA . SER A 1 253 ? -17.270 9.343 18.819 1.00 84.62 253 SER A CA 1
ATOM 1952 C C . SER A 1 253 ? -16.921 7.923 19.281 1.00 84.62 253 SER A C 1
ATOM 1954 O O . SER A 1 253 ? -17.468 7.450 20.274 1.00 84.62 253 SER A O 1
ATOM 1956 N N . ALA A 1 254 ? -16.041 7.213 18.568 1.00 83.56 254 ALA A N 1
ATOM 1957 C CA . ALA A 1 254 ? -15.619 5.870 18.943 1.00 83.56 254 ALA A CA 1
ATOM 1958 C C . ALA A 1 254 ? -14.567 5.886 20.067 1.00 83.56 254 ALA A C 1
ATOM 1960 O O . ALA A 1 254 ? -14.001 6.917 20.438 1.00 83.56 254 ALA A O 1
ATOM 1961 N N . ASN A 1 255 ? -14.258 4.696 20.586 1.00 86.12 255 ASN A N 1
ATOM 1962 C CA . ASN A 1 255 ? -13.229 4.512 21.605 1.00 86.12 255 ASN A CA 1
ATOM 1963 C C . ASN A 1 255 ? -11.881 5.106 21.170 1.00 86.12 255 ASN A C 1
ATOM 1965 O O . ASN A 1 255 ? -11.489 5.038 20.003 1.00 86.12 255 ASN A O 1
ATOM 1969 N N . SER A 1 256 ? -11.115 5.604 22.144 1.00 85.50 256 SER A N 1
ATOM 1970 C CA . SER A 1 256 ? -9.839 6.294 21.904 1.00 85.50 256 SER A CA 1
ATOM 1971 C C . SER A 1 256 ? -8.839 5.483 21.066 1.00 85.50 256 SER A C 1
ATOM 1973 O O . SER A 1 256 ? -8.102 6.066 20.270 1.00 85.50 256 SER A O 1
ATOM 1975 N N . ARG A 1 257 ? -8.851 4.149 21.213 1.00 85.25 257 ARG A N 1
ATOM 1976 C CA . ARG A 1 257 ? -8.046 3.210 20.420 1.00 85.25 257 ARG A CA 1
ATOM 1977 C C . ARG A 1 257 ? -8.479 3.170 18.959 1.00 85.25 257 ARG A C 1
ATOM 1979 O O . ARG A 1 257 ? -7.650 3.363 18.078 1.00 85.25 257 ARG A O 1
ATOM 1986 N N . THR A 1 258 ? -9.766 2.978 18.688 1.00 84.38 258 THR A N 1
ATOM 1987 C CA . THR A 1 258 ? -10.315 2.978 17.322 1.00 84.38 258 THR A CA 1
ATOM 1988 C C . THR A 1 258 ? -10.071 4.321 16.631 1.00 84.38 258 THR A C 1
ATOM 1990 O O . THR A 1 258 ? -9.659 4.361 15.477 1.00 84.38 258 THR A O 1
ATOM 1993 N N . ARG A 1 259 ? -10.209 5.432 17.364 1.00 86.25 259 ARG A N 1
ATOM 1994 C CA . ARG A 1 259 ? -9.928 6.768 16.829 1.00 86.25 259 ARG A CA 1
ATOM 1995 C C . ARG A 1 259 ? -8.461 6.962 16.436 1.00 86.25 259 ARG A C 1
ATOM 1997 O O . ARG A 1 259 ? -8.182 7.495 15.371 1.00 86.25 259 ARG A O 1
ATOM 2004 N N . SER A 1 260 ? -7.525 6.543 17.287 1.00 87.81 260 SER A N 1
ATOM 2005 C CA . SER A 1 260 ? -6.081 6.665 17.029 1.00 87.81 260 SER A CA 1
ATOM 2006 C C . SER A 1 260 ? -5.602 5.736 15.909 1.00 87.81 260 SER A C 1
ATOM 2008 O O . SER A 1 260 ? -4.840 6.163 15.047 1.00 87.81 260 SER A O 1
ATOM 2010 N N . THR A 1 261 ? -6.094 4.496 15.880 1.00 87.75 261 THR A N 1
ATOM 2011 C CA . THR A 1 261 ? -5.762 3.527 14.824 1.00 87.75 261 THR A CA 1
ATOM 2012 C C . THR A 1 261 ? -6.259 3.985 13.457 1.00 87.75 261 THR A C 1
ATOM 2014 O O . THR A 1 261 ? -5.468 4.022 12.519 1.00 87.75 261 THR A O 1
ATOM 2017 N N . ASN A 1 262 ? -7.510 4.445 13.352 1.00 88.81 262 ASN A N 1
ATOM 2018 C CA . ASN A 1 262 ? -8.000 5.042 12.112 1.00 88.81 262 ASN A CA 1
ATOM 2019 C C . ASN A 1 262 ? -7.251 6.336 11.762 1.00 88.81 262 ASN A C 1
ATOM 2021 O O . ASN A 1 262 ? -6.865 6.521 10.617 1.00 88.81 262 ASN A O 1
ATOM 2025 N N . GLY A 1 263 ? -6.984 7.210 12.740 1.00 88.56 263 GLY A N 1
ATOM 2026 C CA . GLY A 1 263 ? -6.207 8.432 12.513 1.00 88.56 263 GLY A CA 1
ATOM 2027 C C . GLY A 1 263 ? -4.823 8.152 11.922 1.00 88.56 263 GLY A C 1
ATOM 2028 O O . GLY A 1 263 ? -4.393 8.847 11.010 1.00 88.56 263 GLY A O 1
ATOM 2029 N N . PHE A 1 264 ? -4.154 7.091 12.371 1.00 91.19 264 PHE A N 1
ATOM 2030 C CA . PHE A 1 264 ? -2.888 6.651 11.792 1.00 91.19 264 PHE A CA 1
ATOM 2031 C C . PHE A 1 264 ? -3.021 6.151 10.350 1.00 91.19 264 PHE A C 1
ATOM 2033 O O . PHE A 1 264 ? -2.210 6.539 9.515 1.00 91.19 264 PHE A O 1
ATOM 2040 N N . LEU A 1 265 ? -4.052 5.358 10.033 1.00 91.00 265 LEU A N 1
ATOM 2041 C CA . LEU A 1 265 ? -4.322 4.928 8.653 1.00 91.00 265 LEU A CA 1
ATOM 2042 C C . LEU A 1 265 ? -4.536 6.123 7.720 1.00 91.00 265 LEU A C 1
ATOM 2044 O O . LEU A 1 265 ? -3.973 6.163 6.630 1.00 91.00 265 LEU A O 1
A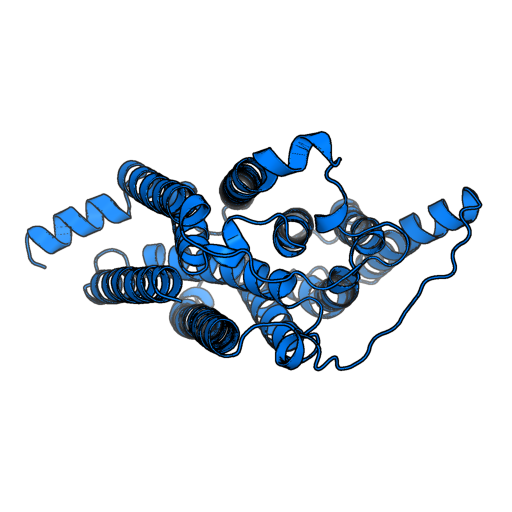TOM 2048 N N . VAL A 1 266 ? -5.309 7.112 8.171 1.00 92.31 266 VAL A N 1
ATOM 2049 C CA . VAL A 1 266 ? -5.592 8.339 7.416 1.00 92.31 266 VAL A CA 1
ATOM 2050 C C . VAL A 1 266 ? -4.328 9.168 7.200 1.00 92.31 266 VAL A C 1
ATOM 2052 O O . VAL A 1 266 ? -4.090 9.640 6.093 1.00 92.31 266 VAL A O 1
ATOM 2055 N N . LEU A 1 267 ? -3.485 9.311 8.227 1.00 93.12 267 LEU A N 1
ATOM 2056 C CA . LEU A 1 267 ? -2.210 10.021 8.104 1.00 93.12 267 LEU A CA 1
ATOM 2057 C C . LEU A 1 267 ? -1.276 9.329 7.110 1.00 93.12 267 LEU A C 1
ATOM 2059 O O . LEU A 1 267 ? -0.697 9.999 6.260 1.00 93.12 267 LEU A O 1
ATOM 2063 N N . MET A 1 268 ? -1.171 7.998 7.164 1.00 93.81 268 MET A N 1
ATOM 2064 C CA . MET A 1 268 ? -0.386 7.244 6.184 1.00 93.81 268 MET A CA 1
ATOM 2065 C C . MET A 1 268 ? -0.956 7.383 4.767 1.00 93.81 268 MET A C 1
ATOM 2067 O O . MET A 1 268 ? -0.182 7.500 3.822 1.00 93.81 268 MET A O 1
ATOM 2071 N N . ALA A 1 269 ? -2.283 7.437 4.610 1.00 93.44 269 ALA A N 1
ATOM 2072 C CA . ALA A 1 269 ? -2.924 7.616 3.306 1.00 93.44 269 ALA A CA 1
ATOM 2073 C C . ALA A 1 269 ? -2.652 9.010 2.730 1.00 93.44 269 ALA A C 1
ATOM 2075 O O . ALA A 1 269 ? -2.336 9.140 1.548 1.00 93.44 269 ALA A O 1
ATOM 2076 N N . ALA A 1 270 ? -2.706 10.045 3.572 1.00 93.94 270 ALA A N 1
ATOM 2077 C CA . ALA A 1 270 ? -2.358 11.410 3.191 1.00 93.94 270 ALA A CA 1
ATOM 2078 C C . ALA A 1 270 ? -0.889 11.531 2.778 1.00 93.94 270 ALA A C 1
ATOM 2080 O O . ALA A 1 270 ? -0.590 12.120 1.744 1.00 93.94 270 ALA A O 1
ATOM 2081 N N . VAL A 1 271 ? 0.021 10.915 3.535 1.00 94.50 271 VAL A N 1
ATOM 2082 C CA . VAL A 1 271 ? 1.447 10.876 3.191 1.00 94.50 271 VAL A CA 1
ATOM 2083 C C . VAL A 1 271 ? 1.671 10.142 1.873 1.00 94.50 271 VAL A C 1
ATOM 2085 O O . VAL A 1 271 ? 2.355 10.675 1.009 1.00 94.50 271 VAL A O 1
ATOM 2088 N N . ALA A 1 272 ? 1.093 8.952 1.692 1.00 94.12 272 ALA A N 1
ATOM 2089 C CA . ALA A 1 272 ? 1.239 8.187 0.455 1.00 94.12 272 ALA A CA 1
ATOM 2090 C C . ALA A 1 272 ? 0.705 8.969 -0.755 1.00 94.12 272 ALA A C 1
ATOM 2092 O O . ALA A 1 272 ? 1.338 8.984 -1.804 1.00 94.12 272 ALA A O 1
ATOM 2093 N N . THR A 1 273 ? -0.410 9.684 -0.580 1.00 93.75 273 THR A N 1
ATOM 2094 C CA . THR A 1 273 ? -0.978 10.569 -1.607 1.00 93.75 273 THR A CA 1
ATOM 2095 C C . THR A 1 273 ? -0.026 11.714 -1.950 1.00 93.75 273 THR A C 1
ATOM 2097 O O . THR A 1 273 ? 0.217 11.969 -3.122 1.00 93.75 273 THR A O 1
ATOM 2100 N N . LEU A 1 274 ? 0.555 12.388 -0.951 1.00 93.00 274 LEU A N 1
ATOM 2101 C CA . LEU A 1 274 ? 1.538 13.450 -1.189 1.00 93.00 274 LEU A CA 1
ATOM 2102 C C . LEU A 1 274 ? 2.789 12.917 -1.894 1.00 93.00 274 LEU A C 1
ATOM 2104 O O . LEU A 1 274 ? 3.269 13.539 -2.836 1.00 93.00 274 LEU A O 1
ATOM 2108 N N . LEU A 1 275 ? 3.297 11.759 -1.470 1.00 91.31 275 LEU A N 1
ATOM 2109 C CA . LEU A 1 275 ? 4.473 11.145 -2.080 1.00 91.31 275 LEU A CA 1
ATOM 2110 C C . LEU A 1 275 ? 4.216 10.697 -3.516 1.00 91.31 275 LEU A C 1
ATOM 2112 O O . LEU A 1 275 ? 5.098 10.874 -4.342 1.00 91.31 275 LEU A O 1
ATOM 2116 N N . LEU A 1 276 ? 3.008 10.236 -3.845 1.00 90.75 276 LEU A N 1
ATOM 2117 C CA . LEU A 1 276 ? 2.629 9.921 -5.224 1.00 90.75 276 LEU A CA 1
ATOM 2118 C C . LEU A 1 276 ? 2.760 11.136 -6.161 1.00 90.75 276 LEU A C 1
ATOM 2120 O O . LEU A 1 276 ? 3.105 10.968 -7.327 1.00 90.75 276 LEU A O 1
ATOM 2124 N N . PHE A 1 277 ? 2.525 12.357 -5.664 1.00 87.44 277 PHE A N 1
ATOM 2125 C CA . PHE A 1 277 ? 2.710 13.587 -6.446 1.00 87.44 277 PHE A CA 1
ATOM 2126 C C . PHE A 1 277 ? 4.159 14.086 -6.485 1.00 87.44 277 PHE A C 1
ATOM 2128 O O . PHE A 1 277 ? 4.547 14.749 -7.445 1.00 87.44 277 PHE A O 1
ATOM 2135 N N . VAL A 1 278 ? 4.941 13.824 -5.435 1.00 86.69 278 VAL A N 1
ATOM 2136 C CA . VAL A 1 278 ? 6.314 14.340 -5.296 1.00 86.69 278 VAL A CA 1
ATOM 2137 C C . VAL A 1 278 ? 7.349 13.401 -5.923 1.00 86.69 278 VAL A C 1
ATOM 2139 O O . VAL A 1 278 ? 8.332 13.878 -6.484 1.00 86.69 278 VAL A O 1
ATOM 2142 N N . ASP A 1 279 ? 7.137 12.090 -5.823 1.00 85.62 279 ASP A N 1
ATOM 2143 C CA . ASP A 1 279 ? 8.036 11.028 -6.281 1.00 85.62 279 ASP A CA 1
ATOM 2144 C C . ASP A 1 279 ? 7.339 10.158 -7.332 1.00 85.62 279 ASP A C 1
ATOM 2146 O O . ASP A 1 279 ? 6.649 9.177 -7.044 1.00 85.62 279 ASP A O 1
ATOM 2150 N N . SER A 1 280 ? 7.533 10.565 -8.579 1.00 77.94 280 SER A N 1
ATOM 2151 C CA . SER A 1 280 ? 7.011 9.924 -9.783 1.00 77.94 280 SER A CA 1
ATOM 2152 C C . SER A 1 280 ? 7.763 8.652 -10.179 1.00 77.94 280 SER A C 1
ATOM 2154 O O . SER A 1 280 ? 7.184 7.815 -10.870 1.00 77.94 280 SER A O 1
ATOM 2156 N N . ASP A 1 281 ? 9.015 8.468 -9.746 1.00 81.12 281 ASP A N 1
ATOM 2157 C CA . ASP A 1 281 ? 9.811 7.280 -10.089 1.00 81.12 281 ASP A CA 1
ATOM 2158 C C . ASP A 1 281 ? 9.260 6.033 -9.393 1.00 81.12 281 ASP A C 1
ATOM 2160 O O . ASP A 1 281 ? 9.216 4.942 -9.960 1.00 81.12 281 ASP A O 1
ATOM 2164 N N . ASN A 1 282 ? 8.768 6.203 -8.166 1.00 86.38 282 ASN A N 1
ATOM 2165 C CA . ASN A 1 282 ? 8.178 5.125 -7.382 1.00 86.38 282 ASN A CA 1
ATOM 2166 C C . ASN A 1 282 ? 6.645 5.159 -7.393 1.00 86.38 282 ASN A C 1
ATOM 2168 O O . ASN A 1 282 ? 6.003 4.717 -6.438 1.00 86.38 282 ASN A O 1
ATOM 2172 N N . PHE A 1 283 ? 6.036 5.638 -8.479 1.00 87.50 283 PHE A N 1
ATOM 2173 C CA . PHE A 1 283 ? 4.580 5.763 -8.591 1.00 87.50 283 PHE A CA 1
ATOM 2174 C C . PHE A 1 283 ? 3.809 4.470 -8.238 1.00 87.50 283 PHE A C 1
ATOM 2176 O O . PHE A 1 283 ? 2.891 4.538 -7.410 1.00 87.50 283 PHE A O 1
ATOM 2183 N N . PRO A 1 284 ? 4.190 3.270 -8.741 1.00 89.19 284 PRO A N 1
ATOM 2184 C CA . PRO A 1 284 ? 3.498 2.027 -8.384 1.00 89.19 284 PRO A CA 1
ATOM 2185 C C . PRO A 1 284 ? 3.584 1.700 -6.888 1.00 89.19 284 PRO A C 1
ATOM 2187 O O . PRO A 1 284 ? 2.692 1.045 -6.340 1.00 89.19 284 PRO A O 1
ATOM 2190 N N . ALA A 1 285 ? 4.645 2.156 -6.211 1.00 91.31 285 ALA A N 1
ATOM 2191 C CA . ALA A 1 285 ? 4.850 1.924 -4.789 1.00 91.31 285 ALA A CA 1
ATOM 2192 C C . ALA A 1 285 ? 3.787 2.621 -3.939 1.00 91.31 285 ALA A C 1
ATOM 2194 O O . ALA A 1 285 ? 3.133 1.991 -3.102 1.00 91.31 285 ALA A O 1
ATOM 2195 N N . TYR A 1 286 ? 3.581 3.911 -4.194 1.00 92.94 286 TYR A N 1
ATOM 2196 C CA . TYR A 1 286 ? 2.615 4.714 -3.454 1.00 92.94 286 TYR A CA 1
ATOM 2197 C C . TYR A 1 286 ? 1.178 4.384 -3.845 1.00 92.94 286 TYR A C 1
ATOM 2199 O O . TYR A 1 286 ? 0.328 4.307 -2.960 1.00 92.94 286 TYR A O 1
ATOM 2207 N N . LEU A 1 287 ? 0.906 4.113 -5.127 1.00 93.44 287 LEU A N 1
ATOM 2208 C CA . LEU A 1 287 ? -0.436 3.744 -5.582 1.00 93.44 287 LEU A CA 1
ATOM 2209 C C . LEU A 1 287 ? -0.936 2.462 -4.902 1.00 93.44 287 LEU A C 1
ATOM 2211 O O . LEU A 1 287 ? -2.049 2.432 -4.382 1.00 93.44 287 LEU A O 1
ATOM 2215 N N . THR A 1 288 ? -0.093 1.432 -4.817 1.00 93.69 288 THR A N 1
ATOM 2216 C CA . THR A 1 288 ? -0.460 0.168 -4.151 1.00 93.69 288 THR A CA 1
ATOM 2217 C C . THR A 1 288 ? -0.754 0.388 -2.668 1.00 93.69 288 THR A C 1
ATOM 2219 O O . THR A 1 288 ? -1.719 -0.153 -2.126 1.00 93.69 288 THR A O 1
ATOM 2222 N N . LEU A 1 289 ? 0.043 1.230 -2.001 1.00 94.69 289 LEU A N 1
ATOM 2223 C CA . LEU A 1 289 ? -0.191 1.592 -0.606 1.00 94.69 289 LEU A CA 1
ATOM 2224 C C . LEU A 1 289 ? -1.494 2.389 -0.430 1.00 94.69 289 LEU A C 1
ATOM 2226 O O . LEU A 1 289 ? -2.233 2.148 0.524 1.00 94.69 289 LEU A O 1
ATOM 2230 N N . ILE A 1 290 ? -1.811 3.300 -1.352 1.00 95.00 290 ILE A N 1
ATOM 2231 C CA . ILE A 1 290 ? -3.092 4.016 -1.367 1.00 95.00 290 ILE A CA 1
ATOM 2232 C C . ILE A 1 290 ? -4.243 3.025 -1.545 1.00 95.00 290 ILE A C 1
ATOM 2234 O O . ILE A 1 290 ? -5.211 3.119 -0.799 1.00 95.00 290 ILE A O 1
ATOM 2238 N N . ASN A 1 291 ? -4.124 2.035 -2.432 1.00 94.81 291 ASN A N 1
ATOM 2239 C CA . ASN A 1 291 ? -5.153 1.012 -2.645 1.00 94.81 291 ASN A CA 1
ATOM 2240 C C . ASN A 1 291 ? -5.363 0.132 -1.405 1.00 94.81 291 ASN A C 1
ATOM 2242 O O . ASN A 1 291 ? -6.502 -0.130 -1.018 1.00 94.81 291 ASN A O 1
ATOM 2246 N N . ILE A 1 292 ? -4.289 -0.238 -0.701 1.00 93.38 292 ILE A N 1
ATOM 2247 C CA . ILE A 1 292 ? -4.366 -0.896 0.614 1.00 93.38 292 ILE A CA 1
ATOM 2248 C C . ILE A 1 292 ? -5.161 -0.043 1.616 1.00 93.38 292 ILE A C 1
ATOM 2250 O O . ILE A 1 292 ? -6.065 -0.530 2.301 1.00 93.38 292 ILE A O 1
ATOM 2254 N N . LEU A 1 293 ? -4.816 1.239 1.736 1.00 93.12 293 LEU A N 1
ATOM 2255 C CA . LEU A 1 293 ? -5.417 2.133 2.726 1.00 93.12 293 LEU A CA 1
ATOM 2256 C C . LEU A 1 293 ? -6.861 2.503 2.358 1.00 93.12 293 LEU A C 1
ATOM 2258 O O . LEU A 1 293 ? -7.719 2.578 3.241 1.00 93.12 293 LEU A O 1
ATOM 2262 N N . ALA A 1 294 ? -7.158 2.651 1.069 1.00 93.12 294 ALA A N 1
ATOM 2263 C CA . ALA A 1 294 ? -8.504 2.823 0.542 1.00 93.12 294 ALA A CA 1
ATOM 2264 C C . ALA A 1 294 ? -9.362 1.584 0.827 1.00 93.12 294 ALA A C 1
ATOM 2266 O O . ALA A 1 294 ? -10.476 1.735 1.323 1.00 93.12 294 ALA A O 1
ATOM 2267 N N . ALA A 1 295 ? -8.831 0.368 0.654 1.00 91.94 295 ALA A N 1
ATOM 2268 C CA . ALA A 1 295 ? -9.533 -0.863 1.019 1.00 91.94 295 ALA A CA 1
ATOM 2269 C C . ALA A 1 295 ? -9.905 -0.898 2.513 1.00 91.94 295 ALA A C 1
ATOM 2271 O O . ALA A 1 295 ? -11.030 -1.272 2.866 1.00 91.94 295 ALA A O 1
ATOM 2272 N N . PHE A 1 296 ? -9.016 -0.434 3.405 1.00 89.31 296 PHE A N 1
ATOM 2273 C CA . PHE A 1 296 ? -9.359 -0.258 4.821 1.00 89.31 296 PHE A CA 1
ATOM 2274 C C . PHE A 1 296 ? -10.516 0.726 5.019 1.00 89.31 296 PHE A C 1
ATOM 2276 O O . PHE A 1 296 ? -11.424 0.431 5.802 1.00 89.31 296 PHE A O 1
ATOM 2283 N N . GLN A 1 297 ? -10.524 1.861 4.318 1.00 90.50 297 GLN A N 1
ATOM 2284 C CA . GLN A 1 297 ? -11.589 2.862 4.439 1.00 90.50 297 GLN A CA 1
ATOM 2285 C C . GLN A 1 297 ? -12.923 2.377 3.866 1.00 90.50 297 GLN A C 1
ATOM 2287 O O . GLN A 1 297 ? -13.961 2.565 4.505 1.00 90.50 297 GLN A O 1
ATOM 2292 N N . ILE A 1 298 ? -12.912 1.671 2.734 1.00 89.75 298 ILE A N 1
ATOM 2293 C CA . ILE A 1 298 ? -14.112 1.043 2.173 1.00 89.75 298 ILE A CA 1
ATOM 2294 C C . ILE A 1 298 ? -14.665 0.012 3.157 1.00 89.75 298 ILE A C 1
ATOM 2296 O O . ILE A 1 298 ? -15.845 0.051 3.496 1.00 89.75 298 ILE A O 1
ATOM 2300 N N . GLY A 1 299 ? -13.832 -0.866 3.718 1.00 87.75 299 GLY A N 1
ATOM 2301 C CA . GLY A 1 299 ? -14.335 -1.856 4.670 1.00 87.75 299 GLY A CA 1
ATOM 2302 C C . GLY A 1 299 ? -14.787 -1.263 6.018 1.00 87.75 299 GLY A C 1
ATOM 2303 O O . GLY A 1 299 ? -15.673 -1.828 6.664 1.00 87.75 299 GLY A O 1
ATOM 2304 N N . HIS A 1 300 ? -14.256 -0.108 6.444 1.00 86.75 300 HIS A N 1
ATOM 2305 C CA . HIS A 1 300 ? -14.826 0.652 7.570 1.00 86.75 300 HIS A CA 1
ATOM 2306 C C . HIS A 1 300 ? -16.203 1.210 7.221 1.00 86.75 300 HIS A C 1
ATOM 2308 O O . HIS A 1 300 ? -17.136 1.072 8.014 1.00 86.75 300 HIS A O 1
ATOM 2314 N N . PHE A 1 301 ? -16.343 1.776 6.024 1.00 87.88 301 PHE A N 1
ATOM 2315 C CA . PHE A 1 301 ? -17.604 2.307 5.529 1.00 87.88 301 PHE A CA 1
ATOM 2316 C C . PHE A 1 301 ? -18.691 1.224 5.479 1.00 87.88 301 PHE A C 1
ATOM 2318 O O . PHE A 1 301 ? -19.773 1.425 6.034 1.00 87.88 301 PHE A O 1
ATOM 2325 N N . LEU A 1 302 ? -18.366 0.039 4.945 1.00 86.38 302 LEU A N 1
ATOM 2326 C CA . LEU A 1 302 ? -19.259 -1.127 4.934 1.00 86.38 302 LEU A CA 1
ATOM 2327 C C . LEU A 1 302 ? -19.795 -1.455 6.325 1.00 86.38 302 LEU A C 1
ATOM 2329 O O . LEU A 1 302 ? -20.990 -1.666 6.513 1.00 86.38 302 LEU A O 1
ATOM 2333 N N . HIS A 1 303 ? -18.910 -1.497 7.317 1.00 84.00 303 HIS A N 1
ATOM 2334 C CA . HIS A 1 303 ? -19.300 -1.839 8.677 1.00 84.00 303 HIS A CA 1
ATOM 2335 C C . HIS A 1 303 ? -20.155 -0.746 9.332 1.00 84.00 303 HIS A C 1
ATOM 2337 O O . HIS A 1 303 ? -21.126 -1.050 10.022 1.00 84.00 303 HIS A O 1
ATOM 2343 N N . ILE A 1 304 ? -19.796 0.527 9.151 1.00 85.12 304 ILE A N 1
ATOM 2344 C CA . ILE A 1 304 ? -20.467 1.656 9.810 1.00 85.12 304 ILE A CA 1
ATOM 2345 C C . ILE A 1 304 ? -21.866 1.903 9.227 1.00 85.12 304 ILE A C 1
ATOM 2347 O O . ILE A 1 304 ? -22.792 2.226 9.976 1.00 85.12 304 ILE A O 1
ATOM 2351 N N . TYR A 1 305 ? -22.019 1.761 7.910 1.00 84.56 305 TYR A N 1
ATOM 2352 C CA . TYR A 1 305 ? -23.245 2.085 7.173 1.00 84.56 305 TYR A CA 1
ATOM 2353 C C . TYR A 1 305 ? -24.038 0.845 6.746 1.00 84.56 305 TYR A C 1
ATOM 2355 O O . TYR A 1 305 ? -24.904 0.931 5.871 1.00 84.56 305 TYR A O 1
ATOM 2363 N N . LYS A 1 306 ? -23.786 -0.297 7.388 1.00 82.06 306 LYS A N 1
ATOM 2364 C CA . LYS A 1 306 ? -24.567 -1.525 7.220 1.00 82.06 306 LYS A CA 1
ATOM 2365 C C . LYS A 1 306 ? -26.076 -1.244 7.322 1.00 82.06 306 LYS A C 1
ATOM 2367 O O . LYS A 1 306 ? -26.506 -0.462 8.171 1.00 82.06 306 LYS A O 1
ATOM 2372 N N . GLY A 1 307 ? -26.872 -1.852 6.447 1.00 74.88 307 GLY A N 1
ATOM 2373 C CA . GLY A 1 307 ? -28.329 -1.697 6.405 1.00 74.88 307 GLY A CA 1
ATOM 2374 C C . GLY A 1 307 ? -28.832 -0.421 5.734 1.00 74.88 307 GLY A C 1
ATOM 2375 O O . GLY A 1 307 ? -30.035 -0.168 5.729 1.00 74.88 307 GLY A O 1
ATOM 2376 N N . THR A 1 308 ? -27.947 0.421 5.190 1.00 81.88 308 THR A N 1
ATOM 2377 C CA . THR A 1 308 ? -28.350 1.693 4.573 1.00 81.88 308 THR A CA 1
ATOM 2378 C C . THR A 1 308 ? -28.307 1.634 3.049 1.00 81.88 308 THR A C 1
ATOM 2380 O O . THR A 1 308 ? -27.402 1.051 2.452 1.00 81.88 308 THR A O 1
ATOM 2383 N N . ARG A 1 309 ? -29.251 2.330 2.398 1.00 79.38 309 ARG A N 1
ATOM 2384 C CA . ARG A 1 309 ? -29.260 2.509 0.932 1.00 79.38 309 ARG A CA 1
ATOM 2385 C C . ARG A 1 309 ? -27.985 3.173 0.405 1.00 79.38 309 ARG A C 1
ATOM 2387 O O . ARG A 1 309 ? -27.571 2.903 -0.716 1.00 79.38 309 ARG A O 1
ATOM 2394 N N . LEU A 1 310 ? -27.364 4.020 1.224 1.00 83.44 310 LEU A N 1
ATOM 2395 C CA . LEU A 1 310 ? -26.102 4.683 0.913 1.00 83.44 310 LEU A CA 1
ATOM 2396 C C . LEU A 1 310 ? -24.960 3.668 0.746 1.00 83.44 310 LEU A C 1
ATOM 2398 O O . LEU A 1 310 ? -24.207 3.762 -0.216 1.00 83.44 310 LEU A O 1
ATOM 2402 N N . CYS A 1 311 ? -24.875 2.669 1.629 1.00 83.00 311 CYS A N 1
ATOM 2403 C CA . CYS A 1 311 ? -23.878 1.602 1.536 1.00 83.00 311 CYS A CA 1
ATOM 2404 C C . CYS A 1 311 ? -24.009 0.827 0.216 1.00 83.00 311 CYS A C 1
ATOM 2406 O O . CYS A 1 311 ? -23.041 0.707 -0.531 1.00 83.00 311 CYS A O 1
ATOM 2408 N N . TYR A 1 312 ? -25.232 0.403 -0.119 1.00 80.00 312 TYR A N 1
ATOM 2409 C CA . TYR A 1 312 ? -25.541 -0.266 -1.386 1.00 80.00 312 TYR A CA 1
ATOM 2410 C C . TYR A 1 312 ? -25.124 0.574 -2.602 1.00 80.00 312 TYR A C 1
ATOM 2412 O O . TYR A 1 312 ? -24.378 0.101 -3.459 1.00 80.00 312 TYR A O 1
ATOM 2420 N N . GLY A 1 313 ? -25.585 1.829 -2.650 1.00 84.94 313 GLY A N 1
ATOM 2421 C CA . GLY A 1 313 ? -25.346 2.724 -3.780 1.00 84.94 313 GLY A CA 1
ATOM 2422 C C . GLY A 1 313 ? -23.858 2.952 -4.022 1.00 84.94 313 GLY A C 1
ATOM 2423 O O . GLY A 1 313 ? -23.389 2.767 -5.141 1.00 84.94 313 GLY A O 1
ATOM 2424 N N . VAL A 1 314 ? -23.101 3.255 -2.964 1.00 87.75 314 VAL A N 1
ATOM 2425 C CA . VAL A 1 314 ? -21.660 3.516 -3.068 1.00 87.75 314 VAL A CA 1
ATOM 2426 C C . VAL A 1 314 ? -20.901 2.287 -3.567 1.00 87.75 314 VAL A C 1
ATOM 2428 O O . VAL A 1 314 ? -20.137 2.413 -4.512 1.00 87.75 314 VAL A O 1
ATOM 2431 N N . ILE A 1 315 ? -21.133 1.093 -3.013 1.00 86.88 315 ILE A N 1
ATOM 2432 C CA . ILE A 1 315 ? -20.405 -0.114 -3.450 1.00 86.88 315 ILE A CA 1
ATOM 2433 C C . ILE A 1 315 ? -20.749 -0.470 -4.892 1.00 86.88 315 ILE A C 1
ATOM 2435 O O . ILE A 1 315 ? -19.860 -0.809 -5.662 1.00 86.88 315 ILE A O 1
ATOM 2439 N N . SER A 1 316 ? -22.030 -0.395 -5.265 1.00 86.19 316 SER A N 1
ATOM 2440 C CA . SER A 1 316 ? -22.439 -0.680 -6.643 1.00 86.19 316 SER A CA 1
ATOM 2441 C C . SER A 1 316 ? -21.785 0.286 -7.632 1.00 86.19 316 SER A C 1
ATOM 2443 O O . SER A 1 316 ? -21.290 -0.150 -8.666 1.00 86.19 316 SER A O 1
ATOM 2445 N N . ALA A 1 317 ? -21.694 1.573 -7.280 1.00 90.81 317 ALA A N 1
ATOM 2446 C CA . ALA A 1 317 ? -21.000 2.566 -8.086 1.00 90.81 317 ALA A CA 1
ATOM 2447 C C . ALA A 1 317 ? -19.496 2.274 -8.182 1.00 90.81 317 ALA A C 1
ATOM 2449 O O . ALA A 1 317 ? -18.956 2.317 -9.282 1.00 90.81 317 ALA A O 1
ATOM 2450 N N . LEU A 1 318 ? -18.838 1.922 -7.069 1.00 91.19 318 LEU A N 1
ATOM 2451 C CA . LEU A 1 318 ? -17.422 1.535 -7.067 1.00 91.19 318 LEU A CA 1
ATOM 2452 C C . LEU A 1 318 ? -17.173 0.343 -7.995 1.00 91.19 318 LEU A C 1
ATOM 2454 O O . LEU A 1 318 ? -16.347 0.431 -8.894 1.00 91.19 318 LEU A O 1
ATOM 2458 N N . VAL A 1 319 ? -17.957 -0.728 -7.852 1.00 89.94 319 VAL A N 1
ATOM 2459 C CA . VAL A 1 319 ? -17.840 -1.933 -8.685 1.00 89.94 319 VAL A CA 1
ATOM 2460 C C . VAL A 1 319 ? -18.022 -1.612 -10.170 1.00 89.94 319 VAL A C 1
ATOM 2462 O O . VAL A 1 319 ? -17.236 -2.076 -10.989 1.00 89.94 319 VAL A O 1
ATOM 2465 N N . VAL A 1 320 ? -19.027 -0.807 -10.528 1.00 91.94 320 VAL A N 1
ATOM 2466 C CA . VAL A 1 320 ? -19.294 -0.433 -11.927 1.00 91.94 320 VAL A CA 1
ATOM 2467 C C . VAL A 1 320 ? -18.176 0.433 -12.506 1.00 91.94 320 VAL A C 1
ATOM 2469 O O . VAL A 1 320 ? -17.755 0.196 -13.636 1.00 91.94 320 VAL A O 1
ATOM 2472 N N . ILE A 1 321 ? -17.686 1.421 -11.754 1.00 93.56 321 ILE A N 1
ATOM 2473 C CA . ILE A 1 321 ? -16.608 2.302 -12.220 1.00 93.56 321 ILE A CA 1
ATOM 2474 C C . ILE A 1 321 ? -15.310 1.509 -12.384 1.00 93.56 321 ILE A C 1
ATOM 2476 O O . ILE A 1 321 ? -14.652 1.638 -13.411 1.00 93.56 321 ILE A O 1
ATOM 2480 N N . GLU A 1 322 ? -14.974 0.646 -11.426 1.00 91.38 322 GLU A N 1
ATOM 2481 C CA . GLU A 1 322 ? -13.767 -0.185 -11.486 1.00 91.38 322 GLU A CA 1
ATOM 2482 C C . GLU A 1 322 ? -13.817 -1.197 -12.634 1.00 91.38 322 GLU A C 1
ATOM 2484 O O . GLU A 1 322 ? -12.826 -1.358 -13.342 1.00 91.38 322 GLU A O 1
ATOM 2489 N N . LEU A 1 323 ? -14.980 -1.804 -12.904 1.00 91.94 323 LEU A N 1
ATOM 2490 C CA . LEU A 1 323 ? -15.172 -2.623 -14.108 1.00 91.94 323 LEU A CA 1
ATOM 2491 C C . LEU A 1 323 ? -15.001 -1.802 -15.388 1.00 91.94 323 LEU A C 1
ATOM 2493 O O . LEU A 1 323 ? -14.403 -2.285 -16.344 1.00 91.94 323 LEU A O 1
ATOM 2497 N N . GLY A 1 324 ? -15.501 -0.565 -15.413 1.00 93.06 324 GLY A N 1
ATOM 2498 C CA . GLY A 1 324 ? -15.308 0.347 -16.538 1.00 93.06 324 GLY A CA 1
ATOM 2499 C C . GLY A 1 324 ? -13.832 0.665 -16.786 1.00 93.06 324 GLY A C 1
ATOM 2500 O O . GLY A 1 324 ? -13.393 0.635 -17.934 1.00 93.06 324 GLY A O 1
ATOM 2501 N N . LEU A 1 325 ? -13.060 0.913 -15.723 1.00 92.38 325 LEU A N 1
ATOM 2502 C CA . LEU A 1 325 ? -11.613 1.143 -15.802 1.00 92.38 325 LEU A CA 1
ATOM 2503 C C . LEU A 1 325 ? -10.864 -0.111 -16.261 1.00 92.38 325 LEU A C 1
ATOM 2505 O O . LEU A 1 325 ? -10.023 -0.009 -17.150 1.00 92.38 325 LEU A O 1
ATOM 2509 N N . TYR A 1 326 ? -11.210 -1.281 -15.725 1.00 92.62 326 TYR A N 1
ATOM 2510 C CA . TYR A 1 326 ? -10.637 -2.555 -16.157 1.00 92.62 326 TYR A CA 1
ATOM 2511 C C . TYR A 1 326 ? -10.882 -2.804 -17.648 1.00 92.62 326 TYR A C 1
ATOM 2513 O O . TYR A 1 326 ? -9.947 -3.070 -18.397 1.00 92.62 326 TYR A O 1
ATOM 2521 N N . VAL A 1 327 ? -12.136 -2.665 -18.099 1.00 92.56 327 VAL A N 1
ATOM 2522 C CA . VAL A 1 327 ? -12.477 -2.841 -19.513 1.00 92.56 327 VAL A CA 1
ATOM 2523 C C . VAL A 1 327 ? -11.723 -1.829 -20.363 1.00 92.56 327 VAL A C 1
ATOM 2525 O O . VAL A 1 327 ? -11.167 -2.226 -21.375 1.00 92.56 327 VAL A O 1
ATOM 2528 N N . TRP A 1 328 ? -11.656 -0.556 -19.961 1.00 91.94 328 TRP A N 1
ATOM 2529 C CA . TRP A 1 328 ? -10.914 0.467 -20.703 1.00 91.94 328 TRP A CA 1
ATOM 2530 C C . TRP A 1 328 ? -9.450 0.066 -20.925 1.00 91.94 328 TRP A C 1
ATOM 2532 O O . TRP A 1 328 ? -8.949 0.196 -22.040 1.00 91.94 328 TRP A O 1
ATOM 2542 N N . GLU A 1 329 ? -8.787 -0.487 -19.914 1.00 88.94 329 GLU A N 1
ATOM 2543 C CA . GLU A 1 329 ? -7.393 -0.910 -20.048 1.00 88.94 329 GLU A CA 1
ATOM 2544 C C . GLU A 1 329 ? -7.196 -2.071 -21.022 1.00 88.94 329 GLU A C 1
ATOM 2546 O O . GLU A 1 329 ? -6.207 -2.088 -21.745 1.00 88.94 329 GLU A O 1
ATOM 2551 N N . LEU A 1 330 ? -8.154 -2.999 -21.105 1.00 88.31 330 LEU A N 1
ATOM 2552 C CA . LEU A 1 330 ? -8.100 -4.102 -22.073 1.00 88.31 330 LEU A CA 1
ATOM 2553 C C . LEU A 1 330 ? -8.100 -3.622 -23.536 1.00 88.31 330 LEU A C 1
ATOM 2555 O O . LEU A 1 330 ? -7.698 -4.376 -24.420 1.00 88.31 330 LEU A O 1
ATOM 2559 N N . TRP A 1 331 ? -8.576 -2.402 -23.807 1.00 85.50 331 TRP A N 1
ATOM 2560 C CA . TRP A 1 331 ? -8.676 -1.840 -25.160 1.00 85.50 331 TRP A CA 1
ATOM 2561 C C . TRP A 1 331 ? -7.500 -0.929 -25.559 1.00 85.50 331 TRP A C 1
ATOM 2563 O O . TRP A 1 331 ? -7.491 -0.460 -26.701 1.00 85.50 331 TRP A O 1
ATOM 2573 N N . ILE A 1 332 ? -6.546 -0.644 -24.661 1.00 82.19 332 ILE A N 1
ATOM 2574 C CA . ILE A 1 332 ? -5.389 0.246 -24.911 1.00 82.19 332 ILE A CA 1
ATOM 2575 C C . ILE A 1 332 ? -4.098 -0.559 -25.088 1.00 82.19 332 ILE A C 1
ATOM 2577 O O . ILE A 1 332 ? -3.384 -0.287 -26.083 1.00 82.19 332 ILE A O 1
#